Protein AF-A0A2J8IZA6-F1 (afdb_monomer_lite)

Radius of gyration: 24.52 Å; chains: 1; bounding box: 69×30×60 Å

InterPro domains:
  IPR001357 BRCT domain [PF00533] (36-111)
  IPR001357 BRCT domain [PS50172] (34-112)
  IPR001357 BRCT domain [SM00292] (36-114)
  IPR027417 P-loop containing nucleoside triphosphate hydrolase [G3DSA:3.40.50.300] (117-187)
  IPR036420 BRCT domain superfamily [G3DSA:3.40.50.10190] (7-114)
  IPR036420 BRCT domain superfamily [SSF52113] (35-112)

Organism: Pan troglodytes (NCBI:txid9598)

Sequence (187 aa):
PEDSEKKRTNYQAYRSYLNREGPKALGSKEIPKGAENCLEGLIFVITGVLESIERDEAKSLIERYGGKVTGNVSKKTNYLVMGRDSGQSKSDKAAALGTKIIDEDGLLNLIRTMPGKKSKYEIAVETEELGYSYVELNASDTRSKSSLKAIVAESLNNTSIKGFYSNGAASSVSTKHALIMDEVDGM

pLDDT: mean 79.74, std 11.6, range [46.09, 95.06]

Structure (mmCIF, N/CA/C/O backbone):
data_AF-A0A2J8IZA6-F1
#
_entry.id   AF-A0A2J8IZA6-F1
#
loop_
_atom_site.group_PDB
_atom_site.id
_atom_site.type_symbol
_atom_site.label_atom_id
_atom_site.label_alt_id
_atom_site.label_comp_id
_atom_site.label_asym_id
_atom_site.label_entity_id
_atom_site.label_seq_id
_atom_site.pdbx_PDB_ins_code
_atom_site.Cartn_x
_atom_site.Cartn_y
_atom_site.Cartn_z
_atom_site.occupancy
_atom_site.B_iso_or_equiv
_atom_site.auth_seq_id
_atom_site.auth_comp_id
_atom_site.auth_asym_id
_atom_site.auth_atom_id
_atom_site.pdbx_PDB_model_num
ATOM 1 N N . PRO A 1 1 ? 36.829 -11.381 -18.118 1.00 61.72 1 PRO A N 1
ATOM 2 C CA . PRO A 1 1 ? 35.769 -11.685 -19.114 1.00 61.72 1 PRO A CA 1
ATOM 3 C C . PRO A 1 1 ? 34.357 -11.380 -18.587 1.00 61.72 1 PRO A C 1
ATOM 5 O O . PRO A 1 1 ? 33.680 -10.543 -19.173 1.00 61.72 1 PRO A O 1
ATOM 8 N N . GLU A 1 2 ? 33.958 -11.950 -17.441 1.00 61.47 2 GLU A N 1
ATOM 9 C CA . GLU A 1 2 ? 32.617 -11.727 -16.862 1.00 61.47 2 GLU A CA 1
ATOM 10 C C . GLU A 1 2 ? 32.339 -10.265 -16.466 1.00 61.47 2 GLU A C 1
ATOM 12 O O . GLU A 1 2 ? 31.243 -9.746 -16.668 1.00 61.47 2 GLU A O 1
ATOM 17 N N . ASP A 1 3 ? 33.332 -9.567 -15.911 1.00 66.12 3 ASP A N 1
ATOM 18 C CA . ASP A 1 3 ? 33.127 -8.221 -15.355 1.00 66.12 3 ASP A CA 1
ATOM 19 C C . ASP A 1 3 ? 32.954 -7.142 -16.450 1.00 66.12 3 ASP A C 1
ATOM 21 O O . ASP A 1 3 ? 32.229 -6.155 -16.299 1.00 66.12 3 ASP A O 1
ATOM 25 N N . SER A 1 4 ? 33.557 -7.368 -17.622 1.00 68.88 4 SER A N 1
ATOM 26 C CA . SER A 1 4 ? 33.357 -6.545 -18.821 1.00 68.88 4 SER A CA 1
ATOM 27 C C . SER A 1 4 ? 31.995 -6.777 -19.484 1.00 68.88 4 SER A C 1
ATOM 29 O O . SER A 1 4 ? 31.409 -5.834 -20.019 1.00 68.88 4 SER A O 1
ATOM 31 N N . GLU A 1 5 ? 31.463 -8.001 -19.427 1.00 69.88 5 GLU A N 1
ATOM 32 C CA . GLU A 1 5 ? 30.125 -8.326 -19.939 1.00 69.88 5 GLU A CA 1
ATOM 33 C C . GLU A 1 5 ? 29.022 -7.740 -19.056 1.00 69.88 5 GLU A C 1
ATOM 35 O O . GLU A 1 5 ? 28.074 -7.146 -19.575 1.00 69.88 5 GLU A O 1
ATOM 40 N N . LYS A 1 6 ? 29.184 -7.786 -17.728 1.00 67.94 6 LYS A N 1
ATOM 41 C CA . LYS A 1 6 ? 28.263 -7.132 -16.782 1.00 67.94 6 LYS A CA 1
ATOM 42 C C . LYS A 1 6 ? 28.205 -5.617 -16.997 1.00 67.94 6 LYS A C 1
ATOM 44 O O . LYS A 1 6 ? 27.118 -5.044 -17.060 1.00 67.94 6 LYS A O 1
ATOM 49 N N . LYS A 1 7 ? 29.356 -4.961 -17.199 1.00 70.06 7 LYS A N 1
ATOM 50 C CA . LYS A 1 7 ? 29.413 -3.520 -17.517 1.00 70.06 7 LYS A CA 1
ATOM 51 C C . LYS A 1 7 ? 28.735 -3.178 -18.846 1.00 70.06 7 LYS A C 1
ATOM 53 O O . LYS A 1 7 ? 27.998 -2.195 -18.906 1.00 70.06 7 LYS A O 1
ATOM 58 N N . ARG A 1 8 ? 28.937 -3.988 -19.892 1.00 71.38 8 ARG A N 1
ATOM 59 C CA . ARG A 1 8 ? 28.257 -3.818 -21.191 1.00 71.38 8 ARG A CA 1
ATOM 60 C C . ARG A 1 8 ? 26.741 -3.974 -21.070 1.00 71.38 8 ARG A C 1
ATOM 62 O O . ARG A 1 8 ? 26.010 -3.119 -21.564 1.00 71.38 8 ARG A O 1
ATOM 69 N N . THR A 1 9 ? 26.285 -4.998 -20.354 1.00 71.25 9 THR A N 1
ATOM 70 C CA . THR A 1 9 ? 24.857 -5.282 -20.139 1.00 71.25 9 THR A CA 1
ATOM 71 C C . THR A 1 9 ? 24.175 -4.156 -19.358 1.00 71.25 9 THR A C 1
ATOM 73 O O . THR A 1 9 ? 23.137 -3.647 -19.779 1.00 71.25 9 THR A O 1
ATOM 76 N N . ASN A 1 10 ? 24.802 -3.671 -18.279 1.00 74.44 10 ASN A N 1
ATOM 77 C CA . ASN A 1 10 ? 24.290 -2.537 -17.504 1.00 74.44 10 ASN A CA 1
ATOM 78 C C . ASN A 1 10 ? 24.223 -1.245 -18.328 1.00 74.44 10 ASN A C 1
ATOM 80 O O . ASN A 1 10 ? 23.248 -0.501 -18.237 1.00 74.44 10 ASN A O 1
ATOM 84 N N . TYR A 1 11 ? 25.236 -0.979 -19.157 1.00 74.81 11 TYR A N 1
ATOM 85 C CA . TYR A 1 11 ? 25.248 0.189 -20.037 1.00 74.81 11 TYR A CA 1
ATOM 86 C C . TYR A 1 11 ? 24.138 0.127 -21.096 1.00 74.81 11 TYR A C 1
ATOM 88 O O . TYR A 1 11 ? 23.492 1.133 -21.391 1.00 74.81 11 TYR A O 1
ATOM 96 N N . GLN A 1 12 ? 23.867 -1.060 -21.637 1.00 73.50 12 GLN A N 1
ATOM 97 C CA . GLN A 1 12 ? 22.808 -1.277 -22.618 1.00 73.50 12 GLN A CA 1
ATOM 98 C C . GLN A 1 12 ? 21.408 -1.143 -21.996 1.00 73.50 12 GLN A C 1
ATOM 100 O O . GLN A 1 12 ? 20.533 -0.502 -22.583 1.00 73.50 12 GLN A O 1
ATOM 105 N N . ALA A 1 13 ? 21.219 -1.640 -20.770 1.00 69.88 13 ALA A N 1
ATOM 106 C CA . ALA A 1 13 ? 20.002 -1.420 -19.990 1.00 69.88 13 ALA A CA 1
ATOM 107 C C . ALA A 1 13 ? 19.788 0.073 -19.670 1.00 69.88 13 ALA A C 1
ATOM 109 O O . ALA A 1 13 ? 18.684 0.588 -19.828 1.00 69.88 13 ALA A O 1
ATOM 110 N N . TYR A 1 14 ? 20.851 0.798 -19.304 1.00 72.75 14 TYR A N 1
ATOM 111 C CA . TYR A 1 14 ? 20.793 2.241 -19.052 1.00 72.75 14 TYR A CA 1
ATOM 112 C C . TYR A 1 14 ? 20.434 3.045 -20.310 1.00 72.75 14 TYR A C 1
ATOM 114 O O . TYR A 1 14 ? 19.569 3.915 -20.266 1.00 72.75 14 TYR A O 1
ATOM 122 N N . ARG A 1 15 ? 21.024 2.718 -21.466 1.00 73.62 15 ARG A N 1
ATOM 123 C CA . ARG A 1 15 ? 20.651 3.343 -22.749 1.00 73.62 15 ARG A CA 1
ATOM 124 C C . ARG A 1 15 ? 19.204 3.057 -23.142 1.00 73.62 15 ARG A C 1
ATOM 126 O O . ARG A 1 15 ? 18.551 3.931 -23.701 1.00 73.62 15 ARG A O 1
ATOM 133 N N . SER A 1 16 ? 18.708 1.860 -22.847 1.00 71.19 16 SER A N 1
ATOM 134 C CA . SER A 1 16 ? 17.307 1.497 -23.090 1.00 71.19 16 SER A CA 1
ATOM 135 C C . SER A 1 16 ? 16.359 2.253 -22.154 1.00 71.19 16 SER A C 1
ATOM 137 O O . SER A 1 16 ? 15.264 2.619 -22.561 1.00 71.19 16 SER A O 1
ATOM 139 N N . TYR A 1 17 ? 16.799 2.554 -20.928 1.00 69.50 17 TYR A N 1
ATOM 140 C CA . TYR A 1 17 ? 16.075 3.421 -19.996 1.00 69.50 17 TYR A CA 1
ATOM 141 C C . TYR A 1 17 ? 16.013 4.884 -20.465 1.00 69.50 17 TYR A C 1
ATOM 143 O O . TYR A 1 17 ? 14.959 5.498 -20.343 1.00 69.50 17 TYR A O 1
ATOM 151 N N . LEU A 1 18 ? 17.099 5.442 -21.018 1.00 72.56 18 LEU A N 1
ATOM 152 C CA . LEU A 1 18 ? 17.085 6.819 -21.539 1.00 72.56 18 LEU A CA 1
ATOM 153 C C . LEU A 1 18 ? 16.193 6.979 -22.773 1.00 72.56 18 LEU A C 1
ATOM 155 O O . LEU A 1 18 ? 15.532 7.999 -22.913 1.00 72.56 18 LEU A O 1
ATOM 159 N N . ASN A 1 19 ? 16.181 5.988 -23.664 1.00 74.12 19 ASN A N 1
ATOM 160 C CA . ASN A 1 19 ? 15.424 6.041 -24.922 1.00 74.12 19 ASN A CA 1
ATOM 161 C C . ASN A 1 19 ? 14.004 5.494 -24.780 1.00 74.12 19 ASN A C 1
ATOM 163 O O . ASN A 1 19 ? 13.423 4.967 -25.729 1.00 74.12 19 ASN A O 1
ATOM 167 N N . ARG A 1 20 ? 13.475 5.521 -23.564 1.00 72.56 20 ARG A N 1
ATOM 168 C CA . ARG A 1 20 ? 12.248 4.830 -23.251 1.00 72.56 20 ARG A CA 1
ATOM 169 C C . ARG A 1 20 ? 11.050 5.705 -23.570 1.00 72.56 20 ARG A C 1
ATOM 171 O O . ARG A 1 20 ? 10.927 6.807 -23.050 1.00 72.56 20 ARG A O 1
ATOM 178 N N . GLU A 1 21 ? 10.161 5.182 -24.401 1.00 71.75 21 GLU A N 1
ATOM 179 C CA . GLU A 1 21 ? 8.884 5.832 -24.681 1.00 71.75 21 GLU A CA 1
ATOM 180 C C . GLU A 1 21 ? 7.951 5.740 -23.468 1.00 71.75 21 GLU A C 1
ATOM 182 O O . GLU A 1 21 ? 8.012 4.773 -22.696 1.00 71.75 21 GLU A O 1
ATOM 187 N N . GLY A 1 22 ? 7.095 6.753 -23.314 1.00 71.00 22 GLY A N 1
ATOM 188 C CA . GLY A 1 22 ? 6.048 6.791 -22.296 1.00 71.00 22 GLY A CA 1
ATOM 189 C C . GLY A 1 22 ? 4.991 5.688 -22.470 1.00 71.00 22 GLY A C 1
ATOM 190 O O . GLY A 1 22 ? 5.160 4.764 -23.278 1.00 71.00 22 GLY A O 1
ATOM 191 N N . PRO A 1 23 ? 3.891 5.747 -21.702 1.00 75.69 23 PRO A N 1
ATOM 192 C CA . PRO A 1 23 ? 2.802 4.783 -21.814 1.00 75.69 23 PRO A CA 1
ATOM 193 C C . PRO A 1 23 ? 2.266 4.747 -23.248 1.00 75.69 23 PRO A C 1
ATOM 195 O O . PRO A 1 23 ? 1.909 5.774 -23.821 1.00 75.69 23 PRO A O 1
ATOM 198 N N . LYS A 1 24 ? 2.232 3.554 -23.850 1.00 71.12 24 LYS A N 1
ATOM 199 C CA . LYS A 1 24 ? 1.820 3.376 -25.254 1.00 71.12 24 LYS A CA 1
ATOM 200 C C . LYS A 1 24 ? 0.321 3.592 -25.455 1.00 71.12 24 LYS A C 1
ATOM 202 O O . LYS A 1 24 ? -0.101 3.886 -26.568 1.00 71.12 24 LYS A O 1
ATOM 207 N N . ALA A 1 25 ? -0.464 3.411 -24.398 1.00 75.19 25 ALA A N 1
ATOM 208 C CA . ALA A 1 25 ? -1.915 3.452 -24.436 1.00 75.19 25 ALA A CA 1
ATOM 209 C C . ALA A 1 25 ? -2.450 4.309 -23.281 1.00 75.19 25 ALA A C 1
ATOM 211 O O . ALA A 1 25 ? -3.309 3.866 -22.515 1.00 75.19 25 ALA A O 1
ATOM 212 N N . LEU A 1 26 ? -1.904 5.521 -23.130 1.00 74.44 26 LEU A N 1
ATOM 213 C CA . LEU A 1 26 ? -2.287 6.447 -22.066 1.00 74.44 26 LEU A CA 1
ATOM 214 C C . LEU A 1 26 ? -3.812 6.650 -22.042 1.00 74.44 26 LEU A C 1
ATOM 216 O O . LEU A 1 26 ? -4.411 7.009 -23.054 1.00 74.44 26 LEU A O 1
ATOM 220 N N . GLY A 1 27 ? -4.437 6.378 -20.896 1.00 71.75 27 GLY A N 1
ATOM 221 C CA . GLY A 1 27 ? -5.883 6.520 -20.708 1.00 71.75 27 GLY A CA 1
ATOM 222 C C . GLY A 1 27 ? -6.745 5.431 -21.362 1.00 71.75 27 GLY A C 1
ATOM 223 O O . GLY A 1 27 ? -7.966 5.548 -21.358 1.00 71.75 27 GLY A O 1
ATOM 224 N N . SER A 1 28 ? -6.150 4.366 -21.910 1.00 76.25 28 SER A N 1
ATOM 225 C CA . SER A 1 28 ? -6.910 3.248 -22.498 1.00 76.25 28 SER A CA 1
ATOM 226 C C . SER A 1 28 ? -7.618 2.371 -21.462 1.00 76.25 28 SER A C 1
ATOM 228 O O . SER A 1 28 ? -8.618 1.731 -21.788 1.00 76.25 28 SER A O 1
ATOM 230 N N . LYS A 1 29 ? -7.122 2.342 -20.218 1.00 77.38 29 LYS A N 1
ATOM 231 C CA . LYS A 1 29 ? -7.723 1.581 -19.119 1.00 77.38 29 LYS A CA 1
ATOM 232 C C . LYS A 1 29 ? -8.494 2.490 -18.177 1.00 77.38 29 LYS A C 1
ATOM 234 O O . LYS A 1 29 ? -7.998 3.520 -17.724 1.00 77.38 29 LYS A O 1
ATOM 239 N N . GLU A 1 30 ? -9.707 2.064 -17.849 1.00 78.62 30 GLU A N 1
ATOM 240 C CA . GLU A 1 30 ? -10.568 2.773 -16.912 1.00 78.62 30 GLU A CA 1
ATOM 241 C C . GLU A 1 30 ? -10.056 2.636 -15.481 1.00 78.62 30 GLU A C 1
ATOM 243 O O . GLU A 1 30 ? -9.868 1.527 -14.966 1.00 78.62 30 GLU A O 1
ATOM 248 N N . ILE A 1 31 ? -9.903 3.776 -14.810 1.00 82.81 31 ILE A N 1
ATOM 249 C CA . ILE A 1 31 ? -9.579 3.807 -13.390 1.00 82.81 31 ILE A CA 1
ATOM 250 C C . ILE A 1 31 ? -10.828 3.412 -12.594 1.00 82.81 31 ILE A C 1
ATOM 252 O O . ILE A 1 31 ? -11.827 4.137 -12.620 1.00 82.81 31 ILE A O 1
ATOM 256 N N . PRO A 1 32 ? -10.802 2.281 -11.870 1.00 83.94 32 PRO A N 1
ATOM 257 C CA . PRO A 1 32 ? -11.947 1.860 -11.091 1.00 83.94 32 PRO A CA 1
ATOM 258 C C . PRO A 1 32 ? -12.208 2.817 -9.933 1.00 83.94 32 PRO A C 1
ATOM 260 O O . PRO A 1 32 ? -11.283 3.310 -9.280 1.00 83.94 32 PRO A O 1
ATOM 263 N N . LYS A 1 33 ? -13.494 3.030 -9.653 1.00 84.38 33 LYS A N 1
ATOM 264 C CA . LYS A 1 33 ? -13.955 3.671 -8.423 1.00 84.38 33 LYS A CA 1
ATOM 265 C C . LYS A 1 33 ? -14.006 2.610 -7.329 1.00 84.38 33 LYS A C 1
ATOM 267 O O . LYS A 1 33 ? -14.979 1.867 -7.236 1.00 84.38 33 LYS A O 1
ATOM 272 N N . GLY A 1 34 ? -12.907 2.494 -6.591 1.00 82.56 34 GLY A N 1
ATOM 273 C CA . GLY A 1 34 ? -12.818 1.653 -5.403 1.00 82.56 34 GLY A CA 1
ATOM 274 C C . GLY A 1 34 ? -13.416 2.338 -4.182 1.00 82.56 34 GLY A C 1
ATOM 275 O O . GLY A 1 34 ? -13.863 3.484 -4.248 1.00 82.56 34 GLY A O 1
ATOM 276 N N . ALA A 1 35 ? -13.400 1.632 -3.060 1.00 85.00 35 ALA A N 1
ATOM 277 C CA . ALA A 1 35 ? -13.778 2.212 -1.783 1.00 85.00 35 ALA A CA 1
ATOM 278 C C . ALA A 1 35 ? -12.677 3.149 -1.254 1.00 85.00 35 ALA A C 1
ATOM 280 O O . ALA A 1 35 ? -11.492 2.959 -1.536 1.00 85.00 35 ALA A O 1
ATOM 281 N N . GLU A 1 36 ? -13.059 4.162 -0.479 1.00 84.81 36 GLU A N 1
ATOM 282 C CA . GLU A 1 36 ? -12.098 5.098 0.110 1.00 84.81 36 GLU A CA 1
ATOM 283 C C . GLU A 1 36 ? -11.147 4.366 1.073 1.00 84.81 36 GLU A C 1
ATOM 285 O O . GLU A 1 36 ? -11.526 3.400 1.743 1.00 84.81 36 GLU A O 1
ATOM 290 N N . ASN A 1 37 ? -9.878 4.785 1.090 1.00 86.19 37 ASN A N 1
ATOM 291 C CA . ASN A 1 37 ? -8.820 4.199 1.926 1.00 86.19 37 ASN A CA 1
ATOM 292 C C . ASN A 1 37 ? -8.601 2.680 1.747 1.00 86.19 37 ASN A C 1
ATOM 294 O O . ASN A 1 37 ? -8.035 2.020 2.618 1.00 86.19 37 ASN A O 1
ATOM 298 N N . CYS A 1 38 ? -9.007 2.089 0.617 1.00 88.94 38 CYS A N 1
ATOM 299 C CA . CYS A 1 38 ? -8.864 0.646 0.389 1.00 88.94 38 CYS A CA 1
ATOM 300 C C . CYS A 1 38 ? -7.400 0.166 0.341 1.00 88.94 38 CYS A C 1
ATOM 302 O O . CYS A 1 38 ? -7.125 -1.022 0.519 1.00 88.94 38 CYS A O 1
ATOM 304 N N . LEU A 1 39 ? -6.449 1.076 0.093 1.00 91.00 39 LEU A N 1
ATOM 305 C CA . LEU A 1 39 ? -5.012 0.796 0.064 1.00 91.00 39 LEU A CA 1
ATOM 306 C C . LEU A 1 39 ? -4.279 1.309 1.312 1.00 91.00 39 LEU A C 1
ATOM 308 O O . LEU A 1 39 ? -3.048 1.262 1.368 1.00 91.00 39 LEU A O 1
ATOM 312 N N . GLU A 1 40 ? -5.006 1.783 2.320 1.00 89.69 40 GLU A N 1
ATOM 313 C CA . GLU A 1 40 ? -4.416 2.349 3.526 1.00 89.69 40 GLU A CA 1
ATOM 314 C C . GLU A 1 40 ? -3.593 1.319 4.311 1.00 89.69 40 GLU A C 1
ATOM 316 O O . GLU A 1 40 ? -4.035 0.199 4.598 1.00 89.69 40 GLU A O 1
ATOM 321 N N . GLY A 1 41 ? -2.372 1.726 4.671 1.00 87.56 41 GLY A N 1
ATOM 322 C CA . GLY A 1 41 ? -1.383 0.892 5.360 1.00 87.56 41 GLY A CA 1
ATOM 323 C C . GLY A 1 41 ? -0.525 0.036 4.422 1.00 87.56 41 GLY A C 1
ATOM 324 O O . GLY A 1 41 ? 0.449 -0.570 4.868 1.00 87.56 41 GLY A O 1
ATOM 325 N N . LEU A 1 42 ? -0.826 0.011 3.119 1.00 91.62 42 LEU A N 1
ATOM 326 C CA . LEU A 1 42 ? -0.045 -0.734 2.134 1.00 91.62 42 LEU A CA 1
ATOM 327 C C . LEU A 1 42 ? 1.036 0.136 1.489 1.00 91.62 42 LEU A C 1
ATOM 329 O O . LEU A 1 42 ? 0.818 1.297 1.132 1.00 91.62 42 LEU A O 1
ATOM 333 N N . ILE A 1 43 ? 2.213 -0.459 1.297 1.00 94.19 43 ILE A N 1
ATOM 334 C CA . ILE A 1 43 ? 3.346 0.181 0.629 1.00 94.19 43 ILE A CA 1
ATOM 335 C C . ILE A 1 43 ? 3.575 -0.456 -0.740 1.00 94.19 43 ILE A C 1
ATOM 337 O O . ILE A 1 43 ? 3.791 -1.668 -0.856 1.00 94.19 43 ILE A O 1
ATOM 341 N N . PHE A 1 44 ? 3.599 0.395 -1.760 1.00 95.06 44 PHE A N 1
ATOM 342 C CA . PHE A 1 44 ? 3.792 0.047 -3.158 1.00 95.06 44 PHE A CA 1
ATOM 343 C C . PHE A 1 44 ? 5.132 0.560 -3.673 1.00 95.06 44 PHE A C 1
ATOM 345 O O . PHE A 1 44 ? 5.568 1.668 -3.363 1.00 95.06 44 PHE A O 1
ATOM 352 N N . VAL A 1 45 ? 5.774 -0.227 -4.527 1.00 94.00 45 VAL A N 1
ATOM 353 C CA . VAL A 1 45 ? 6.922 0.217 -5.318 1.00 94.00 45 VAL A CA 1
ATOM 354 C C . VAL A 1 45 ? 6.561 0.074 -6.778 1.00 94.00 45 VAL A C 1
ATOM 356 O O . VAL A 1 45 ? 6.249 -1.019 -7.230 1.00 94.00 45 VAL A O 1
ATOM 359 N N . ILE A 1 46 ? 6.641 1.165 -7.531 1.00 92.62 46 ILE A N 1
ATOM 360 C CA . ILE A 1 46 ? 6.433 1.131 -8.979 1.00 92.62 46 ILE A CA 1
ATOM 361 C C . ILE A 1 46 ? 7.797 0.960 -9.648 1.00 92.62 46 ILE A C 1
ATOM 363 O O . ILE A 1 46 ? 8.727 1.742 -9.399 1.00 92.62 46 ILE A O 1
ATOM 367 N N . THR A 1 47 ? 7.935 -0.034 -10.519 1.00 89.75 47 THR A N 1
ATOM 368 C CA . THR A 1 47 ? 9.116 -0.254 -11.361 1.00 89.75 47 THR A CA 1
ATOM 369 C C . THR A 1 47 ? 8.724 -0.339 -12.829 1.00 89.75 47 THR A C 1
ATOM 371 O O . THR A 1 47 ? 7.677 -0.874 -13.170 1.00 89.75 47 THR A O 1
ATOM 374 N N . GLY A 1 48 ? 9.583 0.190 -13.697 1.00 86.75 48 GLY A N 1
ATOM 375 C CA . GLY A 1 48 ? 9.316 0.220 -15.127 1.00 86.75 48 GLY A CA 1
ATOM 376 C C . GLY A 1 48 ? 8.401 1.370 -15.559 1.00 86.75 48 GLY A C 1
ATOM 377 O O . GLY A 1 48 ? 8.228 2.353 -14.836 1.00 86.75 48 GLY A O 1
ATOM 378 N N . VAL A 1 49 ? 7.848 1.221 -16.761 1.00 86.50 49 VAL A N 1
ATOM 379 C CA . VAL A 1 49 ? 6.824 2.078 -17.374 1.00 86.50 49 VAL A CA 1
ATOM 380 C C . VAL A 1 49 ? 5.575 1.220 -17.475 1.00 86.50 49 VAL A C 1
ATOM 382 O O . VAL A 1 49 ? 5.669 0.056 -17.871 1.00 86.50 49 VAL A O 1
ATOM 385 N N . LEU A 1 50 ? 4.442 1.765 -17.053 1.00 86.88 50 LEU A N 1
ATOM 386 C CA . LEU A 1 50 ? 3.160 1.078 -17.131 1.00 86.88 50 LEU A CA 1
ATOM 387 C C . LEU A 1 50 ? 2.554 1.288 -18.530 1.00 86.88 50 LEU A C 1
ATOM 389 O O . LEU A 1 50 ? 3.049 2.098 -19.317 1.00 86.88 50 LEU A O 1
ATOM 393 N N . GLU A 1 51 ? 1.554 0.494 -18.890 1.00 83.81 51 GLU A N 1
ATOM 394 C CA . GLU A 1 51 ? 1.033 0.474 -20.261 1.00 83.81 51 GLU A CA 1
ATOM 395 C C . GLU A 1 51 ? 0.067 1.623 -20.530 1.00 83.81 51 GLU A C 1
ATOM 397 O O . GLU A 1 51 ? 0.121 2.230 -21.607 1.00 83.81 51 GLU A O 1
ATOM 402 N N . SER A 1 52 ? -0.769 1.927 -19.538 1.00 83.44 52 SER A N 1
ATOM 403 C CA . SER A 1 52 ? -1.948 2.777 -19.699 1.00 83.44 52 SER A CA 1
ATOM 404 C C . SER A 1 52 ? -1.939 4.003 -18.797 1.00 83.44 52 SER A C 1
ATOM 406 O O . SER A 1 52 ? -2.708 4.931 -19.041 1.00 83.44 52 SER A O 1
ATOM 408 N N . ILE A 1 53 ? -1.096 4.010 -17.763 1.00 85.69 53 ILE A N 1
ATOM 409 C CA . ILE A 1 53 ? -1.050 5.059 -16.741 1.00 85.69 53 ILE A CA 1
ATOM 410 C C . ILE A 1 53 ? 0.387 5.565 -16.594 1.00 85.69 53 ILE A C 1
ATOM 412 O O . ILE A 1 53 ? 1.346 4.787 -16.615 1.00 85.69 53 ILE A O 1
ATOM 416 N N . GLU A 1 54 ? 0.572 6.874 -16.422 1.00 87.25 54 GLU A N 1
ATOM 417 C CA . GLU A 1 54 ? 1.899 7.395 -16.098 1.00 87.25 54 GLU A CA 1
ATOM 418 C C . GLU A 1 54 ? 2.328 7.039 -14.674 1.00 87.25 54 GLU A C 1
ATOM 420 O O . GLU A 1 54 ? 1.528 6.802 -13.772 1.00 87.25 54 GLU A O 1
ATOM 425 N N . ARG A 1 55 ? 3.640 7.033 -14.434 1.00 87.06 55 ARG A N 1
ATOM 426 C CA . ARG A 1 55 ? 4.176 6.761 -13.095 1.00 87.06 55 ARG A CA 1
ATOM 427 C C . ARG A 1 55 ? 3.628 7.740 -12.050 1.00 87.06 55 ARG A C 1
ATOM 429 O O . ARG A 1 55 ? 3.397 7.333 -10.913 1.00 87.06 55 ARG A O 1
ATOM 436 N N . ASP A 1 56 ? 3.461 9.004 -12.428 1.00 88.44 56 ASP A N 1
ATOM 437 C CA . ASP A 1 56 ? 2.968 10.059 -11.540 1.00 88.44 56 ASP A CA 1
ATOM 438 C C . ASP A 1 56 ? 1.461 9.930 -11.274 1.00 88.44 56 ASP A C 1
ATOM 440 O O . ASP A 1 56 ? 1.012 10.016 -10.131 1.00 88.44 56 ASP A O 1
ATOM 444 N N . GLU A 1 57 ? 0.688 9.583 -12.304 1.00 88.88 57 GLU A N 1
ATOM 445 C CA . GLU A 1 57 ? -0.736 9.269 -12.175 1.00 88.88 57 GLU A CA 1
ATOM 446 C C . GLU A 1 57 ? -0.968 8.030 -11.302 1.00 88.88 57 GLU A C 1
ATOM 448 O O . GLU A 1 57 ? -1.796 8.058 -10.396 1.00 88.88 57 GLU A O 1
ATOM 453 N N . ALA A 1 58 ? -0.200 6.957 -11.512 1.00 90.56 58 ALA A N 1
ATOM 454 C CA . ALA A 1 58 ? -0.277 5.746 -10.699 1.00 90.56 58 ALA A CA 1
ATOM 455 C C . ALA A 1 58 ? 0.107 6.023 -9.240 1.00 90.56 58 ALA A C 1
ATOM 457 O O . ALA A 1 58 ? -0.506 5.482 -8.320 1.00 90.56 58 ALA A O 1
ATOM 458 N N . LYS A 1 59 ? 1.096 6.898 -9.015 1.00 92.44 59 LYS A N 1
ATOM 459 C CA . LYS A 1 59 ? 1.450 7.361 -7.673 1.00 92.44 59 LYS A CA 1
ATOM 460 C C . LYS A 1 59 ? 0.283 8.106 -7.026 1.00 92.44 59 LYS A C 1
ATOM 462 O O . LYS A 1 59 ? -0.123 7.742 -5.926 1.00 92.44 59 LYS A O 1
ATOM 467 N N . SER A 1 60 ? -0.279 9.079 -7.735 1.00 91.25 60 SER A N 1
ATOM 468 C CA . SER A 1 60 ? -1.427 9.864 -7.275 1.00 91.25 60 SER A CA 1
ATOM 469 C C . SER A 1 60 ? -2.651 8.988 -6.999 1.00 91.25 60 SER A C 1
ATOM 471 O O . SER A 1 60 ? -3.385 9.231 -6.046 1.00 91.25 60 SER A O 1
ATOM 473 N N . LEU A 1 61 ? -2.864 7.941 -7.801 1.00 91.25 61 LEU 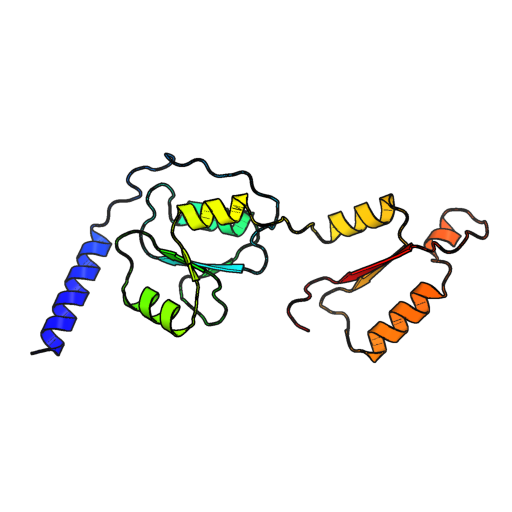A N 1
ATOM 474 C CA . LEU A 1 61 ? -3.936 6.970 -7.605 1.00 91.25 61 LEU A CA 1
ATOM 475 C C . LEU A 1 61 ? -3.754 6.188 -6.302 1.00 91.25 61 LEU A C 1
ATOM 477 O O . LEU A 1 61 ? -4.689 6.083 -5.515 1.00 91.25 61 LEU A O 1
ATOM 481 N N . ILE A 1 62 ? -2.554 5.657 -6.063 1.00 92.69 62 ILE A N 1
ATOM 482 C CA . ILE A 1 62 ? -2.251 4.894 -4.848 1.00 92.69 62 ILE A CA 1
ATOM 483 C C . ILE A 1 62 ? -2.397 5.782 -3.607 1.00 92.69 62 ILE A C 1
ATOM 485 O O . ILE A 1 62 ? -3.036 5.368 -2.641 1.00 92.69 62 ILE A O 1
ATOM 489 N N . GLU A 1 63 ? -1.859 7.004 -3.653 1.00 92.12 63 GLU A N 1
ATOM 490 C CA . GLU A 1 63 ? -1.941 7.973 -2.553 1.00 92.12 63 GLU A CA 1
ATOM 491 C C . GLU A 1 63 ? -3.387 8.410 -2.278 1.00 92.12 63 GLU A C 1
ATOM 493 O O . GLU A 1 63 ? -3.782 8.514 -1.119 1.00 92.12 63 GLU A O 1
ATOM 498 N N . ARG A 1 64 ? -4.214 8.573 -3.321 1.00 90.00 64 ARG A N 1
ATOM 499 C CA . ARG A 1 64 ? -5.645 8.890 -3.182 1.00 90.00 64 ARG A CA 1
ATOM 500 C C . ARG A 1 64 ? -6.411 7.837 -2.380 1.00 90.00 64 ARG A C 1
ATOM 502 O O . ARG A 1 64 ? -7.318 8.192 -1.641 1.00 90.00 64 ARG A O 1
ATOM 509 N N . TYR A 1 65 ? -6.058 6.562 -2.522 1.00 90.75 65 TYR A N 1
ATOM 510 C CA . TYR A 1 65 ? -6.687 5.462 -1.784 1.00 90.75 65 TYR A CA 1
ATOM 511 C C . TYR A 1 65 ? -5.940 5.105 -0.481 1.00 90.75 65 TYR A C 1
ATOM 513 O O . TYR A 1 65 ? -6.139 4.016 0.059 1.00 90.75 65 TYR A O 1
ATOM 521 N N . GLY A 1 66 ? -5.078 5.997 0.026 1.00 89.12 66 GLY A N 1
ATOM 522 C CA . GLY A 1 66 ? -4.384 5.859 1.315 1.00 89.12 66 GLY A CA 1
ATOM 523 C C . GLY A 1 66 ? -3.090 5.034 1.280 1.00 89.12 66 GLY A C 1
ATOM 524 O O . GLY A 1 66 ? -2.434 4.858 2.310 1.00 89.12 66 GLY A O 1
ATOM 525 N N . GLY A 1 67 ? -2.693 4.523 0.114 1.00 92.44 67 GLY A N 1
ATOM 526 C CA . GLY A 1 67 ? -1.455 3.766 -0.047 1.00 92.44 67 GLY A CA 1
ATOM 527 C C . GLY A 1 67 ? -0.216 4.664 -0.092 1.00 92.44 67 GLY A C 1
ATOM 528 O O . GLY A 1 67 ? -0.277 5.833 -0.462 1.00 92.44 67 GLY A O 1
ATOM 529 N N . LYS A 1 68 ? 0.951 4.108 0.245 1.00 93.19 68 LYS A N 1
ATOM 530 C CA . LYS A 1 68 ? 2.240 4.822 0.174 1.00 93.19 68 LYS A CA 1
ATOM 531 C C . LYS A 1 68 ? 3.090 4.298 -0.972 1.00 93.19 68 LYS A C 1
ATOM 533 O O . LYS A 1 68 ? 3.265 3.089 -1.101 1.00 93.19 68 LYS A O 1
ATOM 538 N N . VAL A 1 69 ? 3.692 5.191 -1.756 1.00 94.75 69 VAL A N 1
ATOM 539 C CA . VAL A 1 69 ? 4.589 4.810 -2.859 1.00 94.75 69 VAL A CA 1
ATOM 540 C C . VAL A 1 69 ? 6.043 5.103 -2.510 1.00 94.75 69 VAL A C 1
ATOM 542 O O . VAL A 1 69 ? 6.412 6.238 -2.220 1.00 94.75 69 VAL A O 1
ATOM 545 N N . THR A 1 70 ? 6.902 4.085 -2.583 1.00 91.88 70 THR A N 1
ATOM 546 C CA . THR A 1 70 ? 8.346 4.218 -2.353 1.00 91.88 70 THR A CA 1
ATOM 547 C C . THR A 1 70 ? 9.152 3.872 -3.607 1.00 91.88 70 THR A C 1
ATOM 549 O O . THR A 1 70 ? 8.755 3.070 -4.450 1.00 91.88 70 THR A O 1
ATOM 552 N N . GLY A 1 71 ? 10.327 4.492 -3.763 1.00 87.75 71 GLY A N 1
ATOM 553 C CA . GLY A 1 71 ? 11.220 4.221 -4.900 1.00 87.75 71 GLY A CA 1
ATOM 554 C C . GLY A 1 71 ? 12.010 2.911 -4.775 1.00 87.75 71 GLY A C 1
ATOM 555 O O . GLY A 1 71 ? 12.408 2.328 -5.791 1.00 87.75 71 GLY A O 1
ATOM 556 N N . ASN A 1 72 ? 12.203 2.436 -3.542 1.00 88.31 72 ASN A N 1
ATOM 557 C CA . ASN A 1 72 ? 12.974 1.242 -3.212 1.00 88.31 72 ASN A CA 1
ATOM 558 C C . ASN A 1 72 ? 12.105 0.176 -2.550 1.00 88.31 72 ASN A C 1
ATOM 560 O O . ASN A 1 72 ? 11.228 0.490 -1.745 1.00 88.31 72 ASN A O 1
ATOM 564 N N . VAL A 1 73 ? 12.430 -1.081 -2.862 1.00 90.44 73 VAL A N 1
ATOM 565 C CA . VAL A 1 73 ? 11.872 -2.261 -2.201 1.00 90.44 73 VAL A CA 1
ATOM 566 C C . VAL A 1 73 ? 12.495 -2.383 -0.814 1.00 90.44 73 VAL A C 1
ATOM 568 O O . VAL A 1 73 ? 13.719 -2.394 -0.676 1.00 90.44 73 VAL A O 1
ATOM 571 N N . SER A 1 74 ? 11.641 -2.441 0.201 1.00 89.12 74 SER A N 1
ATOM 572 C CA . SER A 1 74 ? 11.993 -2.627 1.606 1.00 89.12 74 SER A CA 1
ATOM 573 C C . SER A 1 74 ? 11.206 -3.806 2.177 1.00 89.12 74 SER A C 1
ATOM 575 O O . SER A 1 74 ? 10.239 -4.265 1.578 1.00 89.12 74 SER A O 1
ATOM 577 N N . LYS A 1 75 ? 11.570 -4.273 3.374 1.00 89.38 75 LYS A N 1
ATOM 578 C CA . LYS A 1 75 ? 10.844 -5.343 4.078 1.00 89.38 75 LYS A CA 1
ATOM 579 C C . LYS A 1 75 ? 9.390 -4.967 4.402 1.00 89.38 75 LYS A C 1
ATOM 581 O O . LYS A 1 75 ? 8.558 -5.840 4.594 1.00 89.38 75 LYS A O 1
ATOM 586 N N . LYS A 1 76 ? 9.092 -3.663 4.457 1.00 89.44 76 LYS A N 1
ATOM 587 C CA . LYS A 1 76 ? 7.735 -3.128 4.645 1.00 89.44 76 LYS A CA 1
ATOM 588 C C . LYS A 1 76 ? 6.938 -3.021 3.337 1.00 89.44 76 LYS A C 1
ATOM 590 O O . LYS A 1 76 ? 5.765 -2.686 3.385 1.00 89.44 76 LYS A O 1
ATOM 595 N N . THR A 1 77 ? 7.555 -3.248 2.174 1.00 93.19 77 THR A N 1
ATOM 596 C CA . THR A 1 77 ? 6.860 -3.168 0.884 1.00 93.19 77 THR A CA 1
ATOM 597 C C . THR A 1 77 ? 5.936 -4.370 0.723 1.00 93.19 77 THR A C 1
ATOM 599 O O . THR A 1 77 ? 6.399 -5.510 0.684 1.00 93.19 77 THR A O 1
ATOM 602 N N . ASN A 1 78 ? 4.639 -4.106 0.579 1.00 93.75 78 ASN A N 1
ATOM 603 C CA . ASN A 1 78 ? 3.634 -5.145 0.376 1.00 93.75 78 ASN A CA 1
ATOM 604 C C . ASN A 1 78 ? 3.572 -5.577 -1.091 1.00 93.75 78 ASN A C 1
ATOM 606 O O . ASN A 1 78 ? 3.527 -6.776 -1.372 1.00 93.75 78 ASN A O 1
ATOM 610 N N . TYR A 1 79 ? 3.613 -4.603 -2.008 1.00 94.56 79 TYR A N 1
ATOM 611 C CA . TYR A 1 79 ? 3.417 -4.836 -3.436 1.00 94.56 79 TYR A CA 1
ATOM 612 C C . TYR A 1 79 ? 4.481 -4.144 -4.296 1.00 94.56 79 TYR A C 1
ATOM 614 O O . TYR A 1 79 ? 4.810 -2.972 -4.105 1.00 94.56 79 TYR A O 1
ATOM 622 N N . LEU A 1 80 ? 5.003 -4.869 -5.283 1.00 93.94 80 LEU A N 1
ATOM 623 C CA . LEU A 1 80 ? 5.836 -4.339 -6.358 1.00 93.94 80 LEU A CA 1
ATOM 624 C C . LEU A 1 80 ? 4.997 -4.308 -7.638 1.00 93.94 80 LEU A C 1
ATOM 626 O O . LEU A 1 80 ? 4.696 -5.363 -8.186 1.00 93.94 80 LEU A O 1
ATOM 630 N N . VAL A 1 81 ? 4.658 -3.112 -8.119 1.00 93.62 81 VAL A N 1
ATOM 631 C CA . VAL A 1 81 ? 3.988 -2.912 -9.408 1.00 93.62 81 VAL A CA 1
ATOM 632 C C . VAL A 1 81 ? 5.042 -2.944 -10.509 1.00 93.62 81 VAL A C 1
ATOM 634 O O . VAL A 1 81 ? 5.882 -2.042 -10.606 1.00 93.62 81 VAL A O 1
ATOM 637 N N . MET A 1 82 ? 5.023 -4.003 -11.308 1.00 91.81 82 MET A N 1
ATOM 638 C CA . MET A 1 82 ? 5.980 -4.268 -12.369 1.00 91.81 82 MET A CA 1
ATOM 639 C C . MET A 1 82 ? 5.400 -3.894 -13.728 1.00 91.81 82 MET A C 1
ATOM 641 O O . MET A 1 82 ? 4.505 -4.555 -14.240 1.00 91.81 82 MET A O 1
ATOM 645 N N . GLY A 1 83 ? 5.946 -2.837 -14.324 1.00 88.50 83 GLY A N 1
ATOM 646 C CA . GLY A 1 83 ? 5.728 -2.515 -15.729 1.00 88.50 83 GLY A CA 1
ATOM 647 C C . GLY A 1 83 ? 6.765 -3.166 -16.645 1.00 88.50 83 GLY A C 1
ATOM 648 O O . GLY A 1 83 ? 7.678 -3.873 -16.195 1.00 88.50 83 GLY A O 1
ATOM 649 N N . ARG A 1 84 ? 6.681 -2.841 -17.941 1.00 83.94 84 ARG A N 1
ATOM 650 C CA . ARG A 1 84 ? 7.709 -3.180 -18.948 1.00 83.94 84 ARG A CA 1
ATOM 651 C C . ARG A 1 84 ? 9.087 -2.677 -18.517 1.00 83.94 84 ARG A C 1
ATOM 653 O O . ARG A 1 84 ? 9.187 -1.923 -17.549 1.00 83.94 84 ARG A O 1
ATOM 660 N N . ASP A 1 85 ? 10.153 -3.067 -19.223 1.00 79.75 85 ASP A N 1
ATOM 661 C CA . ASP A 1 85 ? 11.565 -2.669 -19.007 1.00 79.75 85 ASP A CA 1
ATOM 662 C C . ASP A 1 85 ? 11.911 -2.381 -17.525 1.00 79.75 85 ASP A C 1
ATOM 664 O O . ASP A 1 85 ? 12.400 -1.305 -17.156 1.00 79.75 85 ASP A O 1
ATOM 668 N N . SER A 1 86 ? 11.533 -3.309 -16.644 1.00 80.19 86 S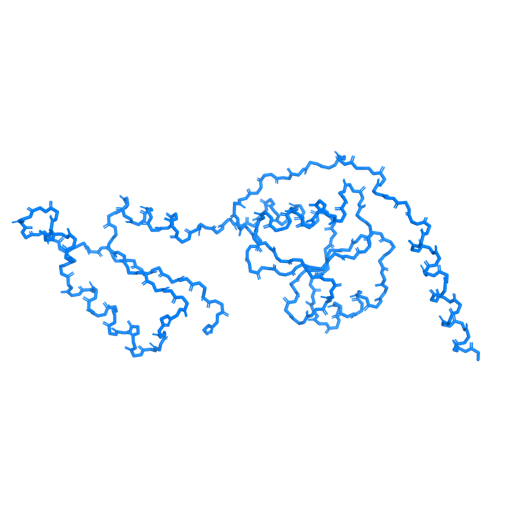ER A N 1
ATOM 669 C CA . SER A 1 86 ? 11.788 -3.227 -15.208 1.00 80.19 86 SER A CA 1
ATOM 670 C C . SER A 1 86 ? 13.202 -3.719 -14.912 1.00 80.19 86 SER A C 1
ATOM 672 O O . SER A 1 86 ? 13.684 -4.670 -15.522 1.00 80.19 86 SER A O 1
ATOM 674 N N . GLY A 1 87 ? 13.890 -3.071 -13.971 1.00 77.12 87 GLY A N 1
ATOM 675 C CA . GLY A 1 87 ? 15.251 -3.466 -13.608 1.00 77.12 87 GLY A CA 1
ATOM 676 C C . GLY A 1 87 ? 15.270 -4.768 -12.802 1.00 77.12 87 GLY A C 1
ATOM 677 O O . GLY A 1 87 ? 14.608 -4.844 -11.764 1.00 77.12 87 GLY A O 1
ATOM 678 N N . GLN A 1 88 ? 16.086 -5.743 -13.221 1.00 80.44 88 GLN A N 1
ATOM 679 C CA . GLN A 1 88 ? 16.190 -7.060 -12.566 1.00 80.44 88 GLN A CA 1
ATOM 680 C C . GLN A 1 88 ? 16.559 -6.966 -11.076 1.00 80.44 88 GLN A C 1
ATOM 682 O O . GLN A 1 88 ? 16.008 -7.661 -10.232 1.00 80.44 88 GLN A O 1
ATOM 687 N N . SER A 1 89 ? 17.387 -5.994 -10.688 1.00 84.25 89 SER A N 1
ATOM 688 C CA . SER A 1 89 ? 17.768 -5.834 -9.279 1.00 84.25 89 SER A CA 1
ATOM 689 C C . SER A 1 89 ? 16.593 -5.527 -8.338 1.00 84.25 89 SER A C 1
ATOM 691 O O . SER A 1 89 ? 16.729 -5.715 -7.130 1.00 84.25 89 SER A O 1
ATOM 693 N N . LYS A 1 90 ? 15.458 -5.013 -8.839 1.00 84.44 90 LYS A N 1
ATOM 694 C CA . LYS A 1 90 ? 14.257 -4.774 -8.018 1.00 84.44 90 LYS A CA 1
ATOM 695 C C . LYS A 1 90 ? 13.354 -6.004 -7.951 1.00 84.44 90 LYS A C 1
ATOM 697 O O . LYS A 1 90 ? 12.803 -6.248 -6.880 1.00 84.44 90 LYS A O 1
ATOM 702 N N . SER A 1 91 ? 13.243 -6.778 -9.033 1.00 87.19 91 SER A N 1
ATOM 703 C CA . SER A 1 91 ? 12.518 -8.055 -9.015 1.00 87.19 91 SER A CA 1
ATOM 704 C C . SER A 1 91 ? 13.188 -9.048 -8.073 1.00 87.19 91 SER A C 1
ATOM 706 O O . SER A 1 91 ? 12.510 -9.641 -7.242 1.00 87.19 91 SER A O 1
ATOM 708 N N . ASP A 1 92 ? 14.517 -9.136 -8.112 1.00 89.50 92 ASP A N 1
ATOM 709 C CA . ASP A 1 92 ? 15.270 -10.082 -7.283 1.00 89.50 92 ASP A CA 1
ATOM 710 C C . ASP A 1 92 ? 15.161 -9.725 -5.798 1.00 89.50 92 ASP A C 1
ATOM 712 O O . ASP A 1 92 ? 14.947 -10.589 -4.950 1.00 89.50 92 ASP A O 1
ATOM 716 N N . LYS A 1 93 ? 15.236 -8.426 -5.472 1.00 89.25 93 LYS A N 1
ATOM 717 C CA . LYS A 1 93 ? 15.032 -7.937 -4.100 1.00 89.25 93 LYS A CA 1
ATOM 718 C C . LYS A 1 93 ? 13.614 -8.194 -3.602 1.00 89.25 93 LYS A C 1
ATOM 720 O O . LYS A 1 93 ? 13.451 -8.574 -2.448 1.00 89.25 93 LYS A O 1
ATOM 725 N N . ALA A 1 94 ? 12.603 -7.982 -4.443 1.00 90.62 94 ALA A N 1
ATOM 726 C CA . ALA A 1 94 ? 11.217 -8.267 -4.085 1.00 90.62 94 ALA A CA 1
ATOM 727 C C . ALA A 1 94 ? 10.992 -9.764 -3.852 1.00 90.62 94 ALA A C 1
ATOM 729 O O . ALA A 1 94 ? 10.404 -10.127 -2.838 1.00 90.62 94 ALA A O 1
ATOM 730 N N . ALA A 1 95 ? 11.537 -10.623 -4.718 1.00 89.69 95 ALA A N 1
ATOM 731 C CA . ALA A 1 95 ? 11.482 -12.071 -4.549 1.00 89.69 95 ALA A CA 1
ATOM 732 C C . ALA A 1 95 ? 12.183 -12.524 -3.255 1.00 89.69 95 ALA A C 1
ATOM 734 O O . ALA A 1 95 ? 11.612 -13.294 -2.487 1.00 89.69 95 ALA A O 1
ATOM 735 N N . ALA A 1 96 ? 13.373 -11.988 -2.960 1.00 91.56 96 ALA A N 1
ATOM 736 C CA . ALA A 1 96 ? 14.122 -12.310 -1.744 1.00 91.56 96 ALA A CA 1
ATOM 737 C C . ALA A 1 96 ? 13.409 -11.873 -0.451 1.00 91.56 96 ALA A C 1
ATOM 739 O O . ALA A 1 96 ? 13.551 -12.520 0.584 1.00 91.56 96 ALA A O 1
ATOM 740 N N . LEU A 1 97 ? 12.652 -10.773 -0.498 1.00 90.75 97 LEU A N 1
ATOM 741 C CA . LEU A 1 97 ? 11.894 -10.249 0.642 1.00 90.75 97 LEU A CA 1
ATOM 742 C C . LEU A 1 97 ? 10.469 -10.819 0.739 1.00 90.75 97 LEU A C 1
ATOM 744 O O . LEU A 1 97 ? 9.779 -10.533 1.716 1.00 90.75 97 LEU A O 1
ATOM 748 N N . GLY A 1 98 ? 10.025 -11.612 -0.243 1.00 89.75 98 GLY A N 1
ATOM 749 C CA . GLY A 1 98 ? 8.662 -12.143 -0.307 1.00 89.75 98 GLY A CA 1
ATOM 750 C C . GLY A 1 98 ? 7.596 -11.090 -0.637 1.00 89.75 98 GLY A C 1
ATOM 751 O O . GLY A 1 98 ? 6.425 -11.273 -0.309 1.00 89.75 98 GLY A O 1
ATOM 752 N N . THR A 1 99 ? 7.980 -9.976 -1.263 1.00 92.38 99 THR A N 1
ATOM 753 C CA . THR A 1 99 ? 7.046 -8.936 -1.715 1.00 92.38 99 THR A CA 1
ATOM 754 C C . THR A 1 99 ? 6.216 -9.455 -2.889 1.00 92.38 99 THR A C 1
ATOM 756 O O . THR A 1 99 ? 6.760 -10.015 -3.842 1.00 92.38 99 THR A O 1
ATOM 759 N N . LYS A 1 100 ? 4.895 -9.233 -2.863 1.00 93.75 100 LYS A N 1
ATOM 760 C CA . LYS A 1 100 ? 4.009 -9.648 -3.958 1.00 93.75 100 LYS A CA 1
ATOM 761 C C . LYS A 1 100 ? 4.262 -8.792 -5.194 1.00 93.75 100 LYS A C 1
ATOM 763 O O . LYS A 1 100 ? 4.175 -7.568 -5.134 1.00 93.75 100 LYS A O 1
ATOM 768 N N . ILE A 1 101 ? 4.557 -9.434 -6.316 1.00 93.31 101 ILE A N 1
ATOM 769 C CA . ILE A 1 101 ? 4.739 -8.762 -7.601 1.00 93.31 101 ILE A CA 1
ATOM 770 C C . ILE A 1 101 ? 3.393 -8.754 -8.323 1.00 93.31 101 ILE A C 1
ATOM 772 O O . ILE A 1 101 ? 2.781 -9.806 -8.484 1.00 93.31 101 ILE A O 1
ATOM 776 N N . ILE A 1 102 ? 2.937 -7.570 -8.721 1.00 94.06 102 ILE A N 1
ATOM 777 C CA . ILE A 1 102 ? 1.686 -7.346 -9.452 1.00 94.06 102 ILE A CA 1
ATOM 778 C C . ILE A 1 102 ? 1.955 -6.460 -10.667 1.00 94.06 102 ILE A C 1
ATOM 780 O O . ILE A 1 102 ? 2.955 -5.749 -10.714 1.00 94.06 102 ILE A O 1
ATOM 784 N N . ASP A 1 103 ? 1.069 -6.495 -11.643 1.00 91.94 103 ASP A N 1
ATOM 785 C CA . ASP A 1 103 ? 1.061 -5.627 -12.816 1.00 91.94 103 ASP A CA 1
ATOM 786 C C . ASP A 1 103 ? 0.115 -4.426 -12.622 1.00 91.94 103 ASP A C 1
ATOM 788 O O . ASP A 1 103 ? -0.464 -4.220 -11.550 1.00 91.94 103 ASP A O 1
ATOM 792 N N . GLU A 1 104 ? -0.011 -3.594 -13.660 1.00 89.06 104 GLU A N 1
ATOM 793 C CA . GLU A 1 104 ? -0.951 -2.464 -13.679 1.00 89.06 104 GLU A CA 1
ATOM 794 C C . GLU A 1 104 ? -2.394 -2.940 -13.448 1.00 89.06 104 GLU A C 1
ATOM 796 O O . GLU A 1 104 ? -3.111 -2.360 -12.634 1.00 89.06 104 GLU A O 1
ATOM 801 N N . ASP A 1 105 ? -2.798 -4.037 -14.091 1.00 90.62 105 ASP A N 1
ATOM 802 C CA . ASP A 1 105 ? -4.142 -4.595 -13.936 1.00 90.62 105 ASP A CA 1
ATOM 803 C C . ASP A 1 105 ? -4.370 -5.146 -12.528 1.00 90.62 105 ASP A C 1
ATOM 805 O O . ASP A 1 105 ? -5.435 -4.938 -11.947 1.00 90.62 105 ASP A O 1
ATOM 809 N N . GLY A 1 106 ? -3.356 -5.766 -11.925 1.00 91.56 106 GLY A N 1
ATOM 810 C CA . GLY A 1 106 ? -3.369 -6.180 -10.530 1.00 91.56 106 GLY A CA 1
ATOM 811 C C . GLY A 1 106 ? -3.558 -5.009 -9.567 1.00 91.56 106 GLY A C 1
ATOM 812 O O . GLY A 1 106 ? -4.333 -5.128 -8.617 1.00 91.56 106 GLY A O 1
ATOM 813 N N . LEU A 1 107 ? -2.925 -3.857 -9.822 1.00 91.69 107 LEU A N 1
ATOM 814 C CA . LEU A 1 107 ? -3.143 -2.643 -9.027 1.00 91.69 107 LEU A CA 1
ATOM 815 C C . LEU A 1 107 ? -4.598 -2.161 -9.128 1.00 91.69 107 LEU A C 1
ATOM 817 O O . LEU A 1 107 ? -5.231 -1.885 -8.109 1.00 91.69 107 LEU A O 1
ATOM 821 N N . LEU A 1 108 ? -5.147 -2.089 -10.342 1.00 91.12 108 LEU A N 1
ATOM 822 C CA . LEU A 1 108 ? -6.537 -1.676 -10.556 1.00 91.12 108 LEU A CA 1
ATOM 823 C C . LEU A 1 108 ? -7.519 -2.680 -9.937 1.00 91.12 108 LEU A C 1
ATOM 825 O O . LEU A 1 108 ? -8.533 -2.291 -9.358 1.00 91.12 108 LEU A O 1
ATOM 829 N N . ASN A 1 109 ? -7.211 -3.973 -10.001 1.00 91.62 109 ASN A N 1
ATOM 830 C CA . ASN A 1 109 ? -8.034 -5.018 -9.408 1.00 91.62 109 ASN A CA 1
ATOM 831 C C . ASN A 1 109 ? -8.024 -4.960 -7.873 1.00 91.62 109 ASN A C 1
ATOM 833 O O . ASN A 1 109 ? -9.066 -5.149 -7.247 1.00 91.62 109 ASN A O 1
ATOM 837 N N . LEU A 1 110 ? -6.891 -4.616 -7.251 1.00 90.94 110 LEU A N 1
ATOM 838 C CA . LEU A 1 110 ? -6.843 -4.354 -5.809 1.00 90.94 110 LEU A CA 1
ATOM 839 C C . LEU A 1 110 ? -7.800 -3.225 -5.422 1.00 90.94 110 LEU A C 1
ATOM 841 O O . LEU A 1 110 ? -8.549 -3.373 -4.466 1.00 90.94 110 LEU A O 1
ATOM 845 N N . ILE A 1 111 ? -7.845 -2.141 -6.197 1.00 90.00 111 ILE A N 1
ATOM 846 C CA . ILE A 1 111 ? -8.776 -1.030 -5.946 1.00 90.00 111 ILE A CA 1
ATOM 847 C C . ILE A 1 111 ? -10.244 -1.479 -6.092 1.00 90.00 111 ILE A C 1
ATOM 849 O O . ILE A 1 111 ? -11.105 -1.007 -5.356 1.00 90.00 111 ILE A O 1
ATOM 853 N N . ARG A 1 112 ? -10.549 -2.413 -7.005 1.00 88.94 112 ARG A N 1
ATOM 854 C CA . ARG A 1 112 ? -11.911 -2.959 -7.191 1.00 88.94 112 ARG A CA 1
ATOM 855 C C . ARG A 1 112 ? -12.350 -3.914 -6.082 1.00 88.94 112 ARG A C 1
ATOM 857 O O . ARG A 1 112 ? -13.541 -4.007 -5.806 1.00 88.94 112 ARG A O 1
ATOM 864 N N . THR A 1 113 ? -11.415 -4.678 -5.521 1.00 88.25 113 THR A N 1
ATOM 865 C CA . THR A 1 113 ? -11.724 -5.832 -4.658 1.00 88.25 113 THR A CA 1
ATOM 866 C C . THR A 1 113 ? -11.468 -5.581 -3.179 1.00 88.25 113 THR A C 1
ATOM 868 O O . THR A 1 113 ? -12.104 -6.221 -2.343 1.00 88.25 113 THR A O 1
ATOM 871 N N . MET A 1 114 ? -10.552 -4.673 -2.836 1.00 87.69 114 MET A N 1
ATOM 872 C CA . MET A 1 114 ? -10.217 -4.396 -1.444 1.00 87.69 114 MET A CA 1
ATOM 873 C C . MET A 1 114 ? -11.354 -3.629 -0.757 1.00 87.69 114 MET A C 1
ATOM 875 O O . MET A 1 114 ? -11.870 -2.661 -1.323 1.00 87.69 114 MET A O 1
ATOM 879 N N . PRO A 1 115 ? -11.740 -4.027 0.468 1.00 83.69 115 PRO A N 1
ATOM 880 C CA . PRO A 1 115 ? -12.724 -3.284 1.234 1.00 83.69 115 PRO A CA 1
ATOM 881 C C . PRO A 1 115 ? -12.165 -1.907 1.598 1.00 83.69 115 PRO A C 1
ATOM 883 O O . PRO A 1 115 ? -10.978 -1.761 1.897 1.00 83.69 115 PRO A O 1
ATOM 886 N N . GLY A 1 116 ? -13.032 -0.899 1.588 1.00 80.94 116 GLY A N 1
ATOM 887 C CA . GLY A 1 116 ? -12.689 0.419 2.106 1.00 80.94 116 GLY A CA 1
ATOM 888 C C . GLY A 1 116 ? -12.513 0.373 3.612 1.00 80.94 116 GLY A C 1
ATOM 889 O O . GLY A 1 116 ? -13.171 -0.411 4.303 1.00 80.94 116 GLY A O 1
ATOM 890 N N . LYS A 1 117 ? -11.642 1.237 4.119 1.00 81.50 117 LYS A N 1
ATOM 891 C CA . LYS A 1 117 ? -11.555 1.509 5.549 1.00 81.50 117 LYS A CA 1
ATOM 892 C C . LYS A 1 117 ? -12.280 2.820 5.807 1.00 81.50 117 LYS A C 1
ATOM 894 O O . LYS A 1 117 ? -11.937 3.852 5.230 1.00 81.50 117 LYS A O 1
ATOM 899 N N . LYS A 1 118 ? -13.306 2.762 6.654 1.00 79.75 118 LYS A N 1
ATOM 900 C CA . LYS A 1 118 ? -14.010 3.963 7.102 1.00 79.75 118 LYS A CA 1
ATOM 901 C C . LYS A 1 118 ? -13.053 4.818 7.918 1.00 79.75 118 LYS A C 1
ATOM 903 O O . LYS A 1 118 ? -12.304 4.294 8.746 1.00 79.75 118 LYS A O 1
ATOM 908 N N . SER A 1 119 ? -13.081 6.123 7.677 1.00 78.50 119 SER A N 1
ATOM 909 C CA . SER A 1 119 ? -12.285 7.068 8.460 1.00 78.50 119 SER A CA 1
ATOM 910 C C . SER A 1 119 ? -12.706 7.020 9.927 1.00 78.50 119 SER A C 1
ATOM 912 O O . SER A 1 119 ? -13.876 6.792 10.236 1.00 78.50 119 SER A O 1
ATOM 914 N N . LYS A 1 120 ? -11.775 7.312 10.841 1.00 77.94 120 LYS A N 1
ATOM 915 C CA . LYS A 1 120 ? -12.052 7.432 12.279 1.00 77.94 120 LYS A CA 1
ATOM 916 C C . LYS A 1 120 ? -13.305 8.277 12.559 1.00 77.94 120 LYS A C 1
ATOM 918 O O . LYS A 1 120 ? -14.144 7.888 13.365 1.00 77.94 120 LYS A O 1
ATOM 923 N N . TYR A 1 121 ? -13.442 9.406 11.863 1.00 80.12 121 TYR A N 1
ATOM 924 C CA . TYR A 1 121 ? -14.578 10.317 12.023 1.00 80.12 121 TYR A CA 1
ATOM 925 C C . TYR A 1 121 ? -15.889 9.729 11.499 1.00 80.12 121 TYR A C 1
ATOM 927 O O . TYR A 1 121 ? -16.933 9.935 12.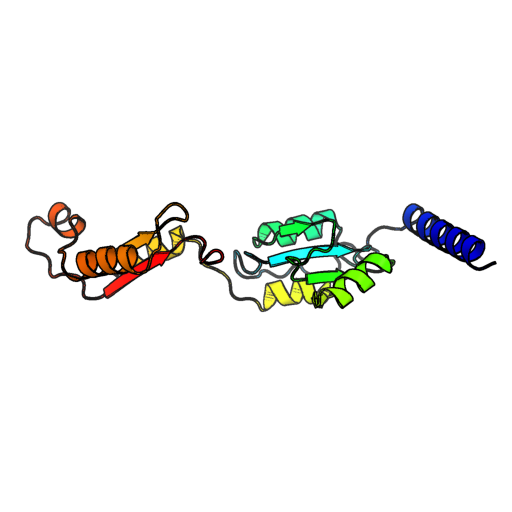105 1.00 80.12 121 TYR A O 1
ATOM 935 N N . GLU A 1 122 ? -15.840 8.974 10.404 1.00 83.62 122 GLU A N 1
ATOM 936 C CA . GLU A 1 122 ? -17.015 8.304 9.843 1.00 83.62 122 GLU A CA 1
ATOM 937 C C . GLU A 1 122 ? -17.525 7.218 10.798 1.00 83.62 122 GLU A C 1
ATOM 939 O O . GLU A 1 122 ? -18.722 7.134 11.061 1.00 83.62 122 GLU A O 1
ATOM 944 N N . ILE A 1 123 ? -16.603 6.457 11.399 1.00 83.19 123 ILE A N 1
ATOM 945 C CA . ILE A 1 123 ? -16.926 5.459 12.424 1.00 83.19 123 ILE A CA 1
ATOM 946 C C . ILE A 1 123 ? -17.532 6.138 13.657 1.00 83.19 123 ILE A C 1
ATOM 948 O O . ILE A 1 123 ? -18.527 5.649 14.181 1.00 83.19 123 ILE A O 1
ATOM 952 N N . ALA A 1 124 ? -16.969 7.265 14.108 1.00 83.25 124 ALA A N 1
ATOM 953 C CA . ALA A 1 124 ? -17.492 8.006 15.255 1.00 83.25 124 ALA A CA 1
ATOM 954 C C . ALA A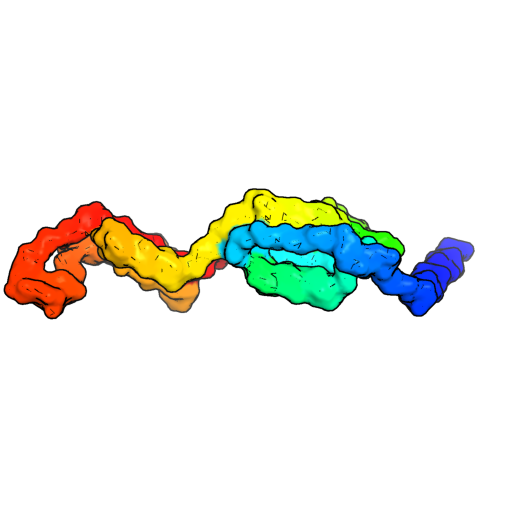 1 124 ? -18.936 8.481 15.015 1.00 83.25 124 ALA A C 1
ATOM 956 O O . ALA A 1 124 ? -19.813 8.213 15.837 1.00 83.25 124 ALA A O 1
ATOM 957 N N . VAL A 1 125 ? -19.207 9.099 13.860 1.00 85.56 125 VAL A N 1
ATOM 958 C CA . VAL A 1 125 ? -20.557 9.551 13.483 1.00 85.56 125 VAL A CA 1
ATOM 959 C C . VAL A 1 125 ? -21.534 8.376 13.424 1.00 85.56 125 VAL A C 1
ATOM 961 O O . VAL A 1 125 ? -22.592 8.436 14.044 1.00 85.56 125 VAL A O 1
ATOM 964 N N . GLU A 1 126 ? -21.165 7.272 12.772 1.00 85.06 126 GLU A N 1
ATOM 965 C CA . GLU A 1 126 ? -22.018 6.081 12.684 1.00 85.06 126 GLU A CA 1
ATOM 966 C C . GLU A 1 126 ? -22.282 5.461 14.066 1.00 85.06 126 GLU A C 1
ATOM 968 O O . GLU A 1 126 ? -23.404 5.049 14.364 1.00 85.06 126 GLU A O 1
ATOM 973 N N . THR A 1 127 ? -21.284 5.432 14.957 1.00 83.88 127 THR A N 1
ATOM 974 C CA . THR A 1 127 ? -21.495 4.961 16.332 1.00 83.88 127 THR A CA 1
ATOM 975 C C . THR A 1 127 ? -22.455 5.858 17.107 1.00 83.88 127 THR A C 1
ATOM 977 O O . THR A 1 127 ? -23.306 5.334 17.827 1.00 83.88 127 THR A O 1
ATOM 980 N N . GLU A 1 128 ? -22.386 7.181 16.932 1.00 81.31 128 GLU A N 1
ATOM 981 C CA . GLU A 1 128 ? -23.347 8.104 17.540 1.00 81.31 128 GLU A CA 1
ATOM 982 C C . GLU A 1 128 ? -24.764 7.901 16.991 1.00 81.31 128 GLU A C 1
ATOM 984 O O . GLU A 1 128 ? -25.707 7.794 17.777 1.00 81.31 128 GLU A O 1
ATOM 989 N N . GLU A 1 129 ? -24.918 7.787 15.669 1.00 84.44 129 GLU A N 1
ATOM 990 C CA . GLU A 1 129 ? -26.211 7.560 15.006 1.00 84.44 129 GLU A CA 1
ATOM 991 C C . GLU A 1 129 ? -26.861 6.237 15.428 1.00 84.44 129 GLU A C 1
ATOM 993 O O . GLU A 1 129 ? -28.072 6.166 15.647 1.00 84.44 129 GLU A O 1
ATOM 998 N N . LEU A 1 130 ? -26.059 5.185 15.609 1.00 84.06 130 LEU A N 1
ATOM 999 C CA . LEU A 1 130 ? -26.520 3.876 16.075 1.00 84.06 130 LEU A CA 1
ATOM 1000 C C . LEU A 1 130 ? -26.762 3.818 17.598 1.00 84.06 130 LEU A C 1
ATOM 1002 O O . LEU A 1 130 ? -27.165 2.769 18.121 1.00 84.06 130 LEU A O 1
ATOM 1006 N N . GLY A 1 131 ? -26.526 4.923 18.313 1.00 78.94 131 GLY A N 1
ATOM 1007 C CA . GLY A 1 131 ? -26.743 5.050 19.755 1.00 78.94 131 GLY A CA 1
ATOM 1008 C C . GLY A 1 131 ? -25.690 4.346 20.617 1.00 78.94 131 GLY A C 1
ATOM 1009 O O . GLY A 1 131 ? -25.968 3.990 21.768 1.00 78.94 131 GLY A O 1
ATOM 1010 N N . TYR A 1 132 ? -24.493 4.110 20.076 1.00 81.62 132 TYR A N 1
ATOM 1011 C CA . TYR A 1 132 ? -23.376 3.558 20.833 1.00 81.62 132 TYR A CA 1
ATOM 1012 C C . TYR A 1 132 ? -22.728 4.645 21.694 1.00 81.62 132 TYR A C 1
ATOM 1014 O O . TYR A 1 132 ? -22.427 5.746 21.236 1.00 81.62 132 TYR A O 1
ATOM 1022 N N . SER A 1 133 ? -22.458 4.308 22.953 1.00 77.12 133 SER A N 1
ATOM 1023 C CA . SER A 1 133 ? -21.509 5.067 23.765 1.00 77.12 133 SER A CA 1
ATOM 1024 C C . SER A 1 133 ? -20.108 4.649 23.340 1.00 77.12 133 SER A C 1
ATOM 1026 O O . SER A 1 133 ? -19.743 3.485 23.518 1.00 77.12 133 SER A O 1
ATOM 1028 N N . TYR A 1 134 ? -19.335 5.553 22.746 1.00 80.31 134 TYR A N 1
ATOM 1029 C CA . TYR A 1 134 ? -18.015 5.219 22.229 1.00 80.31 134 TYR A CA 1
ATOM 1030 C C . TYR A 1 134 ? -16.899 5.925 23.002 1.00 80.31 134 TYR A C 1
ATOM 1032 O O . TYR A 1 134 ? -17.068 7.033 23.510 1.00 80.31 134 TYR A O 1
ATOM 1040 N N . VAL A 1 135 ? -15.752 5.258 23.105 1.00 82.12 135 VAL A N 1
ATOM 1041 C CA . VAL A 1 135 ? -14.509 5.836 23.627 1.00 82.12 135 VAL A CA 1
ATOM 1042 C C . VAL A 1 135 ? -13.484 5.824 22.503 1.00 82.12 135 VAL A C 1
ATOM 1044 O O . VAL A 1 135 ? -13.236 4.777 21.905 1.00 82.12 135 VAL A O 1
ATOM 1047 N N . GLU A 1 136 ? -12.896 6.980 22.210 1.00 81.75 136 GLU A N 1
ATOM 1048 C CA . GLU A 1 136 ? -11.797 7.087 21.251 1.00 81.75 136 GLU A CA 1
ATOM 1049 C C . GLU A 1 136 ? -10.453 6.949 21.958 1.00 81.75 136 GLU A C 1
ATOM 1051 O O . GLU A 1 136 ? -10.204 7.607 22.966 1.00 81.75 136 GLU A O 1
ATOM 1056 N N . LEU A 1 137 ? -9.570 6.133 21.391 1.00 81.88 137 LEU A N 1
ATOM 1057 C CA . LEU A 1 137 ? -8.175 6.017 21.790 1.00 81.88 137 LEU A CA 1
ATOM 1058 C C . LEU A 1 137 ? -7.295 6.356 20.586 1.00 81.88 137 LEU A C 1
ATOM 1060 O O . LEU A 1 137 ? -7.290 5.646 19.580 1.00 81.88 137 LEU A O 1
ATOM 1064 N N . ASN A 1 138 ? -6.533 7.435 20.696 1.00 81.56 138 ASN A N 1
ATOM 1065 C CA . ASN A 1 138 ? -5.578 7.897 19.696 1.00 81.56 138 ASN A CA 1
ATOM 1066 C C . ASN A 1 138 ? -4.258 7.126 19.795 1.00 81.56 138 ASN A C 1
ATOM 1068 O O . ASN A 1 138 ? -4.009 6.398 20.762 1.00 81.56 138 ASN A O 1
ATOM 1072 N N . ALA A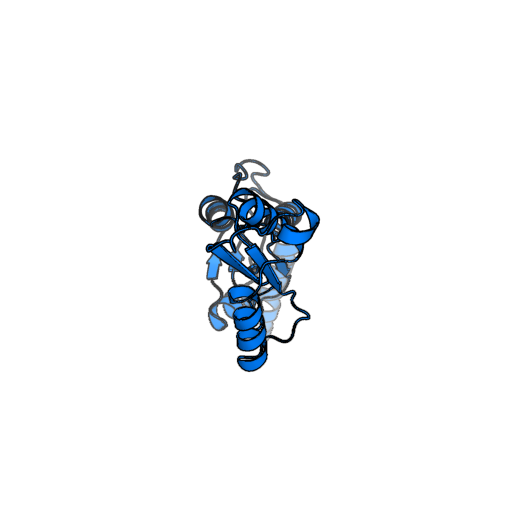 1 139 ? -3.390 7.278 18.795 1.00 74.00 139 ALA A N 1
ATOM 1073 C CA . ALA A 1 139 ? -2.063 6.654 18.780 1.00 74.00 139 ALA A CA 1
ATOM 1074 C C . ALA A 1 139 ? -1.180 7.065 19.980 1.00 74.00 139 ALA A C 1
ATOM 1076 O O . ALA A 1 139 ? -0.321 6.300 20.410 1.00 74.00 139 ALA A O 1
ATOM 1077 N N . SER A 1 140 ? -1.406 8.254 20.553 1.00 78.31 140 SER A N 1
ATOM 1078 C CA . SER A 1 140 ? -0.680 8.771 21.723 1.00 78.31 140 SER A CA 1
ATOM 1079 C C . SER A 1 140 ? -1.113 8.162 23.060 1.00 78.31 140 SER A C 1
ATOM 1081 O O . SER A 1 140 ? -0.427 8.356 24.065 1.00 78.31 140 SER A O 1
ATOM 1083 N N . ASP A 1 141 ? -2.245 7.458 23.105 1.00 79.88 141 ASP A N 1
ATOM 1084 C CA . ASP A 1 141 ? -2.751 6.880 24.346 1.00 79.88 141 ASP A CA 1
ATOM 1085 C C . ASP A 1 141 ? -1.976 5.614 24.718 1.00 79.88 141 ASP A C 1
ATOM 1087 O O . ASP A 1 141 ? -1.627 4.789 23.875 1.00 79.88 141 ASP A O 1
ATOM 1091 N N . THR A 1 142 ? -1.705 5.420 26.010 1.00 75.94 142 THR A N 1
ATOM 1092 C CA . THR A 1 142 ? -1.000 4.218 26.477 1.00 75.94 142 THR A CA 1
ATOM 1093 C C . THR A 1 142 ? -1.940 3.010 26.435 1.00 75.94 142 THR A C 1
ATOM 1095 O O . THR A 1 142 ? -2.891 2.927 27.214 1.00 75.94 142 THR A O 1
ATOM 1098 N N . ARG A 1 143 ? -1.651 2.025 25.576 1.00 76.06 143 ARG A N 1
ATOM 1099 C CA . ARG A 1 143 ? -2.515 0.850 25.314 1.00 76.06 143 ARG A CA 1
ATOM 1100 C C . ARG A 1 143 ? -2.073 -0.432 26.025 1.00 76.06 143 ARG A C 1
ATOM 1102 O O . ARG A 1 143 ? -2.191 -1.535 25.503 1.00 76.06 143 ARG A O 1
ATOM 1109 N N . SER A 1 144 ? -1.544 -0.310 27.237 1.00 82.06 144 SER A N 1
ATOM 1110 C CA . SER A 1 144 ? -1.215 -1.483 28.051 1.00 82.06 144 SER A CA 1
ATOM 1111 C C . SER A 1 144 ? -2.478 -2.259 28.458 1.00 82.06 144 SER A C 1
ATOM 1113 O O . SER A 1 144 ? -3.554 -1.685 28.637 1.00 82.06 144 SER A O 1
ATOM 1115 N N . LYS A 1 145 ? -2.346 -3.567 28.716 1.00 78.94 145 LYS A N 1
ATOM 1116 C CA . LYS A 1 145 ? -3.453 -4.408 29.214 1.00 78.94 145 LYS A CA 1
ATOM 1117 C C . LYS A 1 145 ? -4.117 -3.838 30.478 1.00 78.94 145 LYS A C 1
ATOM 1119 O O . LYS A 1 145 ? -5.315 -4.021 30.671 1.00 78.94 145 LYS A O 1
ATOM 1124 N N . SER A 1 146 ? -3.351 -3.151 31.331 1.00 84.12 146 SER A N 1
ATOM 1125 C CA . SER A 1 146 ? -3.865 -2.523 32.553 1.00 84.12 146 SER A CA 1
ATOM 1126 C C . SER A 1 146 ? -4.659 -1.249 32.261 1.00 84.12 146 SER A C 1
ATOM 1128 O O . SER A 1 146 ? -5.743 -1.073 32.811 1.00 84.12 146 SER A O 1
ATOM 1130 N N . SER A 1 147 ? -4.147 -0.377 31.387 1.00 80.69 147 SER A N 1
ATOM 1131 C CA . SER A 1 147 ? -4.814 0.884 31.042 1.00 80.69 147 SER A CA 1
ATOM 1132 C C . SER A 1 147 ? -6.102 0.646 30.254 1.00 80.69 147 SER A C 1
ATOM 1134 O O . SER A 1 147 ? -7.135 1.205 30.609 1.00 80.69 147 SER A O 1
ATOM 1136 N N . LEU A 1 148 ? -6.095 -0.265 29.273 1.00 79.75 148 LEU A N 1
ATOM 1137 C CA . LEU A 1 148 ? -7.306 -0.627 28.526 1.00 79.75 148 LEU A CA 1
ATOM 1138 C C . LEU A 1 148 ? -8.383 -1.233 29.432 1.00 79.75 148 LEU A C 1
ATOM 1140 O O . LEU A 1 148 ? -9.559 -0.901 29.307 1.00 79.75 148 LEU A O 1
ATOM 1144 N N . LYS A 1 149 ? -7.986 -2.091 30.382 1.00 80.50 149 LYS A N 1
ATOM 1145 C CA . LYS A 1 149 ? -8.920 -2.693 31.340 1.00 80.50 149 LYS A CA 1
ATOM 1146 C C . LYS A 1 149 ? -9.571 -1.640 32.239 1.00 80.50 149 LYS A C 1
ATOM 1148 O O . LYS A 1 149 ? -10.758 -1.767 32.519 1.00 80.50 149 LYS A O 1
ATOM 1153 N N . ALA A 1 150 ? -8.822 -0.625 32.671 1.00 80.44 150 ALA A N 1
ATOM 1154 C CA . ALA A 1 150 ? -9.358 0.469 33.478 1.00 80.44 150 ALA A CA 1
ATOM 1155 C C . ALA A 1 150 ? -10.366 1.317 32.686 1.00 80.44 150 ALA A C 1
ATOM 1157 O O . ALA A 1 150 ? -11.491 1.494 33.140 1.00 80.44 150 ALA A O 1
ATOM 1158 N N . ILE A 1 151 ? -9.999 1.740 31.472 1.00 76.94 151 ILE A N 1
ATOM 1159 C CA . ILE A 1 151 ? -10.842 2.582 30.606 1.00 76.94 151 ILE A CA 1
ATOM 1160 C C . ILE A 1 151 ? -12.157 1.875 30.257 1.00 76.94 151 ILE A C 1
ATOM 1162 O O . ILE A 1 151 ? -13.235 2.459 30.352 1.00 76.94 151 ILE A O 1
ATOM 1166 N N . VAL A 1 152 ? -12.088 0.592 29.888 1.00 75.06 152 VAL A N 1
ATOM 1167 C CA . VAL A 1 152 ? -13.284 -0.190 29.550 1.00 75.06 152 VAL A CA 1
ATOM 1168 C C . VAL A 1 152 ? -14.142 -0.451 30.791 1.00 75.06 152 VAL A C 1
ATOM 1170 O O . VAL A 1 152 ? -15.361 -0.332 30.716 1.00 75.06 152 VAL A O 1
ATOM 1173 N N . ALA A 1 153 ? -13.534 -0.756 31.944 1.00 76.38 153 ALA A N 1
ATOM 1174 C CA . ALA A 1 153 ? -14.276 -0.943 33.191 1.00 76.38 153 ALA A CA 1
ATOM 1175 C C . ALA A 1 153 ? -14.991 0.338 33.643 1.00 76.38 153 ALA A C 1
ATOM 1177 O O . ALA A 1 153 ? -16.097 0.263 34.169 1.00 76.38 153 ALA A O 1
ATOM 1178 N N . GLU A 1 154 ? -14.388 1.505 33.432 1.00 72.00 154 GLU A N 1
ATOM 1179 C CA . GLU A 1 154 ? -15.018 2.786 33.740 1.00 72.00 154 GLU A CA 1
ATOM 1180 C C . GLU A 1 154 ? -16.147 3.104 32.750 1.00 72.00 154 GLU A C 1
ATOM 1182 O O . GLU A 1 154 ? -17.242 3.462 33.169 1.00 72.00 154 GLU A O 1
ATOM 1187 N N . SER A 1 155 ? -15.940 2.873 31.449 1.00 70.56 155 SER A N 1
ATOM 1188 C CA . SER A 1 155 ? -16.959 3.108 30.414 1.00 70.56 155 SER A CA 1
ATOM 1189 C C . SER A 1 155 ? -18.206 2.227 30.578 1.00 70.56 155 SER A C 1
ATOM 1191 O O . SER A 1 155 ? -19.322 2.708 30.398 1.00 70.56 155 SER A O 1
ATOM 1193 N N . LEU A 1 156 ? -18.033 0.958 30.968 1.00 69.50 156 LEU A N 1
ATOM 1194 C CA . LEU A 1 156 ? -19.133 0.006 31.181 1.00 69.50 156 LEU A CA 1
ATOM 1195 C C . LEU A 1 156 ? -19.966 0.301 32.440 1.00 69.50 156 LEU A C 1
ATOM 1197 O O . LEU A 1 156 ? -21.114 -0.125 32.523 1.00 69.50 156 LEU A O 1
ATOM 1201 N N . ASN A 1 157 ? -19.397 1.010 33.419 1.00 66.62 157 ASN A N 1
ATOM 1202 C CA . ASN A 1 157 ? -20.049 1.300 34.701 1.00 66.62 157 ASN A CA 1
ATOM 1203 C C . ASN A 1 157 ? -20.562 2.745 34.815 1.00 66.62 157 ASN A C 1
ATOM 1205 O O . ASN A 1 157 ? -21.146 3.097 35.840 1.00 66.62 157 ASN A O 1
ATOM 1209 N N . ASN A 1 158 ? -20.341 3.593 33.806 1.00 56.38 158 ASN A N 1
ATOM 1210 C CA . ASN A 1 158 ? -20.609 5.026 33.897 1.00 56.38 158 ASN A CA 1
ATOM 1211 C C . ASN A 1 158 ? -21.798 5.451 33.018 1.00 56.38 158 ASN A C 1
ATOM 1213 O O . ASN A 1 158 ? -21.833 5.218 31.808 1.00 56.38 158 ASN A O 1
ATOM 1217 N N . THR A 1 159 ? -22.766 6.144 33.618 1.00 57.19 159 THR A N 1
ATOM 1218 C CA . THR A 1 159 ? -23.694 7.026 32.898 1.00 57.19 159 THR A CA 1
ATOM 1219 C C . THR A 1 159 ? -22.881 8.134 32.237 1.00 57.19 159 THR A C 1
ATOM 1221 O O . THR A 1 159 ? -22.494 9.093 32.899 1.00 57.19 159 THR A O 1
ATOM 1224 N N . SER A 1 160 ? -22.602 8.000 30.936 1.00 57.06 160 SER A N 1
ATOM 1225 C CA . SER A 1 160 ? -21.875 9.013 30.162 1.00 57.06 160 SER A CA 1
ATOM 1226 C C . SER A 1 160 ? -22.395 10.420 30.474 1.00 57.06 160 SER A C 1
ATOM 1228 O O . SER A 1 160 ? -23.599 10.677 30.402 1.00 57.06 160 SER A O 1
ATOM 1230 N N . ILE A 1 161 ? -21.482 11.343 30.789 1.00 58.25 161 ILE A N 1
ATOM 1231 C CA . ILE A 1 161 ? -21.792 12.740 31.128 1.00 58.25 161 ILE A CA 1
ATOM 1232 C C . ILE A 1 161 ? -22.611 13.427 30.016 1.00 58.25 161 ILE A C 1
ATOM 1234 O O . ILE A 1 161 ? -23.418 14.313 30.292 1.00 58.25 161 ILE A O 1
ATOM 1238 N N . LYS A 1 162 ? -22.485 12.953 28.763 1.00 57.62 162 LYS A N 1
ATOM 1239 C CA . LYS A 1 162 ? -23.295 13.377 27.608 1.00 57.62 162 LYS A CA 1
ATOM 1240 C C . LYS A 1 162 ? -24.796 13.167 27.860 1.00 57.62 162 LYS A C 1
ATOM 1242 O O . LYS A 1 162 ? -25.594 14.018 27.482 1.00 57.62 162 LYS A O 1
ATOM 1247 N N . GLY A 1 163 ? -25.187 12.095 28.556 1.00 55.03 163 GLY A N 1
ATOM 1248 C CA . GLY A 1 163 ? -26.571 11.836 28.978 1.00 55.03 163 GLY A CA 1
ATOM 1249 C C . GLY A 1 163 ? -27.058 12.760 30.102 1.00 55.03 163 GLY A C 1
ATOM 1250 O O . GLY A 1 163 ? -28.240 13.084 30.163 1.00 55.03 163 GLY A O 1
ATOM 1251 N N . PHE A 1 164 ? -26.150 13.244 30.955 1.00 58.47 164 PHE A N 1
ATOM 1252 C CA . PHE A 1 164 ? -26.481 14.194 32.021 1.00 58.47 164 PHE A CA 1
ATOM 1253 C C . PHE A 1 164 ? -26.742 15.605 31.467 1.00 58.47 164 PHE A C 1
ATOM 1255 O O . PHE A 1 164 ? -27.739 16.233 31.819 1.00 58.47 164 PHE A O 1
ATOM 1262 N N . TYR A 1 165 ? -25.890 16.080 30.547 1.00 58.44 165 TYR A N 1
ATOM 1263 C CA . TYR A 1 165 ? -26.012 17.418 29.950 1.00 58.44 165 TYR A CA 1
ATOM 1264 C C . TYR A 1 165 ? -27.084 17.536 28.863 1.00 58.44 165 TYR A C 1
ATOM 1266 O O . TYR A 1 165 ? -27.564 18.639 28.618 1.00 58.44 165 TYR A O 1
ATOM 1274 N N . SER A 1 166 ? -27.458 16.436 28.203 1.00 58.47 166 SER A N 1
ATOM 1275 C CA . SER A 1 166 ? -28.436 16.488 27.108 1.00 58.47 166 SER A CA 1
ATOM 1276 C C . SER A 1 166 ? -29.888 16.500 27.575 1.00 58.47 166 SER A C 1
ATOM 1278 O O . SER A 1 166 ? -30.704 17.045 26.844 1.00 58.47 166 SER A O 1
ATOM 1280 N N . ASN A 1 167 ? -30.228 15.954 28.754 1.00 53.16 167 ASN A N 1
ATOM 1281 C CA . ASN A 1 167 ? -31.643 15.793 29.116 1.00 53.16 167 ASN A CA 1
ATOM 1282 C C . ASN A 1 167 ? -32.031 15.912 30.600 1.00 53.16 167 ASN A C 1
ATOM 1284 O O . ASN A 1 167 ? -33.188 15.640 30.905 1.00 53.16 167 ASN A O 1
ATOM 1288 N N . GLY A 1 168 ? -31.153 16.306 31.536 1.00 49.91 168 GLY A N 1
ATOM 1289 C CA . GLY A 1 168 ? -31.546 16.622 32.930 1.00 49.91 168 GLY A CA 1
ATOM 1290 C C . GLY A 1 168 ? -32.293 15.515 33.705 1.00 49.91 168 GLY A C 1
ATOM 1291 O O . GLY A 1 168 ? -32.774 15.742 34.813 1.00 49.91 168 GLY A O 1
ATOM 1292 N N . ALA A 1 169 ? -32.387 14.318 33.131 1.00 49.06 169 ALA A N 1
ATOM 1293 C CA . ALA A 1 169 ? -33.123 13.166 33.611 1.00 49.06 169 ALA A CA 1
ATOM 1294 C C . ALA A 1 169 ? -32.201 11.951 33.532 1.00 49.06 169 ALA A C 1
ATOM 1296 O O . ALA A 1 169 ? -31.423 11.808 32.582 1.00 49.06 169 ALA A O 1
ATOM 1297 N N . ALA A 1 170 ? -32.289 11.090 34.549 1.00 52.00 170 ALA A N 1
ATOM 1298 C CA . ALA A 1 170 ? -31.529 9.853 34.671 1.00 52.00 170 ALA A CA 1
ATOM 1299 C C . ALA A 1 170 ? -31.714 8.989 33.414 1.00 52.00 170 ALA A C 1
ATOM 1301 O O . ALA A 1 170 ? -32.700 8.270 33.266 1.00 52.00 170 ALA A O 1
ATOM 1302 N N . SER A 1 171 ? -30.776 9.112 32.480 1.00 48.94 171 SER A N 1
ATOM 1303 C CA . SER A 1 171 ? -30.799 8.383 31.220 1.00 48.94 171 SER A CA 1
ATOM 1304 C C . SER A 1 171 ? -30.241 6.986 31.462 1.00 48.94 171 SER A C 1
ATOM 1306 O O . SER A 1 171 ? -29.175 6.833 32.059 1.00 48.94 171 SER A O 1
ATOM 1308 N N . SER A 1 172 ? -30.969 5.961 31.016 1.00 52.97 172 SER A N 1
ATOM 1309 C CA . SER A 1 172 ? -30.503 4.575 31.038 1.00 52.97 172 SER A CA 1
ATOM 1310 C C . SER A 1 172 ? -29.168 4.471 30.302 1.00 52.97 172 SER A C 1
ATOM 1312 O O . SER A 1 172 ? -29.068 4.912 29.155 1.00 52.97 172 SER A O 1
ATOM 1314 N N . VAL A 1 173 ? -28.157 3.890 30.951 1.00 56.16 173 VAL A N 1
ATOM 1315 C CA . VAL A 1 173 ? -26.846 3.608 30.349 1.00 56.16 173 VAL A CA 1
ATOM 1316 C C . VAL A 1 173 ? -27.063 2.855 29.034 1.00 56.16 173 VAL A C 1
ATOM 1318 O O . VAL A 1 173 ? -27.745 1.829 29.018 1.00 56.16 173 VAL A O 1
ATOM 1321 N N . SER A 1 174 ? -26.533 3.380 27.923 1.00 59.38 174 SER A N 1
ATOM 1322 C CA . SER A 1 174 ? -26.567 2.670 26.640 1.00 59.38 174 SER A CA 1
ATOM 1323 C C . SER A 1 174 ? -25.879 1.321 26.821 1.00 59.38 174 SER A C 1
ATOM 1325 O O . SER A 1 174 ? -24.714 1.273 27.192 1.00 59.38 174 SER A O 1
ATOM 1327 N N . THR A 1 175 ? -26.584 0.222 26.556 1.00 65.56 175 THR A N 1
ATOM 1328 C CA . THR A 1 175 ? -26.025 -1.139 26.640 1.00 65.56 175 THR A CA 1
ATOM 1329 C C . THR A 1 175 ? -25.060 -1.451 25.493 1.00 65.56 175 THR A C 1
ATOM 1331 O O . THR A 1 175 ? -24.448 -2.519 25.463 1.00 65.56 175 THR A O 1
ATOM 1334 N N . LYS A 1 176 ? -24.930 -0.528 24.533 1.00 72.12 176 LYS A N 1
ATOM 1335 C CA . LYS A 1 176 ? -24.096 -0.654 23.344 1.00 72.12 176 LYS A CA 1
ATOM 1336 C C . LYS A 1 176 ? -22.880 0.251 23.502 1.00 72.12 176 LYS A C 1
ATOM 1338 O O . LYS A 1 176 ? -22.962 1.462 23.312 1.00 72.12 176 LYS A O 1
ATOM 1343 N N . HIS A 1 177 ? -21.750 -0.350 23.853 1.00 76.50 177 HIS A N 1
ATOM 1344 C CA . HIS A 1 177 ? -20.474 0.347 23.969 1.00 76.50 177 HIS A CA 1
ATOM 1345 C C . HIS A 1 177 ? -19.589 0.044 22.760 1.00 76.50 177 HIS A C 1
ATOM 1347 O O . HIS A 1 177 ? -19.541 -1.097 22.297 1.00 76.50 177 HIS A O 1
ATOM 1353 N N . ALA A 1 178 ? -18.884 1.055 22.261 1.00 81.12 178 ALA A N 1
ATOM 1354 C CA . ALA A 1 178 ? -17.887 0.919 21.207 1.00 81.12 178 ALA A CA 1
ATOM 1355 C C . ALA A 1 178 ? -16.537 1.472 21.676 1.00 81.12 178 ALA A C 1
ATOM 1357 O O . ALA A 1 178 ? -16.457 2.407 22.470 1.00 81.12 178 ALA A O 1
ATOM 1358 N N . LEU A 1 179 ? -15.456 0.888 21.177 1.00 83.44 179 LEU A N 1
ATOM 1359 C CA . LEU A 1 179 ? -14.103 1.374 21.410 1.00 83.44 179 LEU A CA 1
ATOM 1360 C C . LEU A 1 179 ? -13.474 1.620 20.045 1.00 83.44 179 LEU A C 1
ATOM 1362 O O . LEU A 1 179 ? -13.310 0.679 19.270 1.00 83.44 179 LEU A O 1
ATOM 1366 N N . ILE A 1 180 ? -13.164 2.879 19.746 1.00 83.56 180 ILE A N 1
ATOM 1367 C CA . ILE A 1 180 ? -12.555 3.290 18.480 1.00 83.56 180 ILE A CA 1
ATOM 1368 C C . ILE A 1 180 ? -11.070 3.509 18.746 1.00 83.56 180 ILE A C 1
ATOM 1370 O O . ILE A 1 180 ? -10.700 4.398 19.506 1.00 83.56 180 ILE A O 1
ATOM 1374 N N . MET A 1 181 ? -10.214 2.690 18.140 1.00 81.25 181 MET A N 1
ATOM 1375 C CA . MET A 1 181 ? -8.761 2.806 18.264 1.00 81.25 181 MET A CA 1
ATOM 1376 C C . MET A 1 181 ? -8.164 3.280 16.944 1.00 81.25 181 MET A C 1
ATOM 1378 O O . MET A 1 181 ? -8.339 2.621 15.923 1.00 81.25 181 MET A O 1
ATOM 1382 N N . ASP A 1 182 ? -7.438 4.392 16.982 1.00 76.56 182 ASP A N 1
ATOM 1383 C CA . ASP A 1 182 ? -6.686 4.907 15.834 1.00 76.56 182 ASP A CA 1
ATOM 1384 C C . ASP A 1 182 ? -5.336 4.175 15.683 1.00 76.56 182 ASP A C 1
ATOM 1386 O O . ASP A 1 182 ? -4.766 3.770 16.690 1.00 76.56 182 ASP A O 1
ATOM 1390 N N . GLU A 1 183 ? -4.808 3.983 14.474 1.00 68.75 183 GLU A N 1
ATOM 1391 C CA . GLU A 1 183 ? -3.499 3.342 14.204 1.00 68.75 183 GLU A CA 1
ATOM 1392 C C . GLU A 1 183 ? -3.207 2.061 15.034 1.00 68.75 183 GLU A C 1
ATOM 1394 O O . GLU A 1 183 ? -2.448 2.056 16.008 1.00 68.75 183 GLU A O 1
ATOM 1399 N N . VAL A 1 184 ? -3.822 0.932 14.667 1.00 63.38 184 VAL A N 1
ATOM 1400 C CA . VAL A 1 184 ? -3.681 -0.349 15.401 1.00 63.38 184 VAL A CA 1
ATOM 1401 C C . VAL A 1 184 ? -2.405 -1.129 15.043 1.00 63.38 184 VAL A C 1
ATOM 1403 O O . VAL A 1 184 ? -2.048 -2.075 15.740 1.00 63.38 184 VAL A O 1
ATOM 1406 N N . ASP A 1 185 ? -1.687 -0.714 13.996 1.00 59.81 185 ASP A N 1
ATOM 1407 C CA . ASP A 1 185 ? -0.576 -1.463 13.382 1.00 59.81 185 ASP A CA 1
ATOM 1408 C C . ASP A 1 185 ? 0.726 -1.490 14.219 1.00 59.81 185 ASP A C 1
ATOM 1410 O O . ASP A 1 185 ? 1.726 -2.075 13.798 1.00 59.81 185 ASP A O 1
ATOM 1414 N N . GLY A 1 186 ? 0.741 -0.836 15.388 1.00 53.94 186 GLY A N 1
ATOM 1415 C CA . GLY A 1 186 ? 1.910 -0.693 16.266 1.00 53.94 186 GLY A CA 1
ATOM 1416 C C . GLY A 1 186 ? 1.847 -1.433 17.608 1.00 53.94 186 GLY A C 1
ATOM 1417 O O . GLY A 1 186 ? 2.729 -1.200 18.436 1.00 53.94 186 GLY A O 1
ATOM 1418 N N . MET A 1 187 ? 0.825 -2.266 17.848 1.00 46.09 187 MET A N 1
ATOM 1419 C CA . MET A 1 187 ? 0.663 -3.059 19.083 1.00 46.09 187 MET A CA 1
ATOM 1420 C C . MET A 1 187 ? 1.184 -4.491 18.966 1.00 46.09 187 MET A C 1
ATOM 1422 O O . MET A 1 187 ? 1.004 -5.112 17.896 1.00 46.09 187 MET A O 1
#

Foldseek 3Di:
DVVVVVVVVVVVLVVCVVPDDAAPAAQVDDQDQFAALLQAQAEEEEFDHANHHGPVRLCVSCVRNNYHYDPADDLSHQEYADHPSGDPVRVVSCVVSVHHYDYPVRSSVSRHPGHRDDDLVRVVVVCVVVVAAEDEDEPPDDDDPVVVVVVVVDLQPDPPVCNCVPPVDDDDRPPHYYYRYDPPPPD

Secondary structure (DSSP, 8-st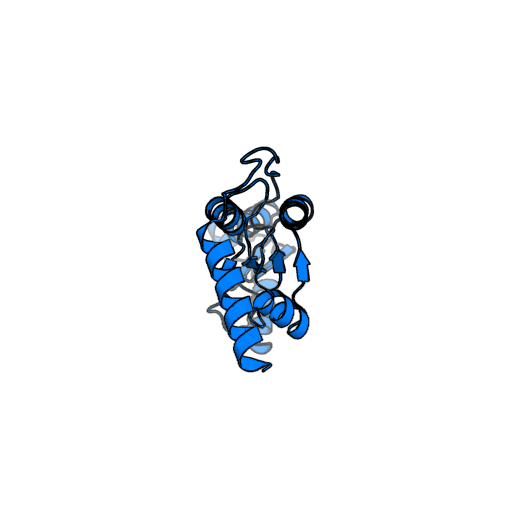ate):
-HHHHHHHHHHHHHHHHHT----TTTT-S------TTTTTT-EEEEESB-SSS-HHHHHHHHHHTT-EEESS--TT--EEEE-BS--HHHHHHHHHHTPEEE-HHHHHHHHHHSPPPPPHHHHHHHHHHTT-EEEEE-TTS---HHHHHHHHHHHHH---HHHHHHHSS-PPPPS-EEEEES-GGG-